Protein AF-A0A3B3T186-F1 (afdb_monomer_lite)

InterPro domains:
  IPR027417 P-loop containing nucleoside triphosphate hydrolase [G3DSA:3.40.50.300] (119-226)
  IPR027417 P-loop containing nucleoside triphosphate hydrolase [SSF52540] (99-206)

Radius of gyration: 19.31 Å; chains: 1; bounding box: 50×47×52 Å

Organism: NCBI:txid1676925

Structure (mmCIF, N/CA/C/O backbone):
data_AF-A0A3B3T186-F1
#
_entry.id   AF-A0A3B3T186-F1
#
loop_
_atom_site.group_PDB
_atom_site.id
_atom_site.type_symbol
_atom_site.label_atom_id
_atom_site.label_alt_id
_atom_site.label_comp_id
_atom_site.label_asym_id
_atom_site.label_entity_id
_atom_site.label_seq_id
_atom_site.pdbx_PDB_ins_code
_atom_site.Cartn_x
_atom_site.Cartn_y
_atom_site.Cartn_z
_atom_site.occupancy
_atom_site.B_iso_or_equiv
_atom_site.auth_seq_id
_atom_site.auth_comp_id
_atom_site.auth_asym_id
_atom_site.auth_atom_id
_atom_site.pdbx_PDB_model_num
ATOM 1 N N . MET A 1 1 ? 8.875 17.096 -7.522 1.00 54.00 1 MET A N 1
ATOM 2 C CA . MET A 1 1 ? 9.228 15.686 -7.819 1.00 54.00 1 MET A CA 1
ATOM 3 C C . MET A 1 1 ? 10.176 15.683 -9.014 1.00 54.00 1 MET A C 1
ATOM 5 O O . MET A 1 1 ? 9.953 16.474 -9.918 1.00 54.00 1 MET A O 1
ATOM 9 N N . ASN A 1 2 ? 11.262 14.904 -8.978 1.00 66.12 2 ASN A N 1
ATOM 10 C CA . ASN A 1 2 ? 12.335 14.926 -9.987 1.00 66.12 2 ASN A CA 1
ATOM 11 C C . ASN A 1 2 ? 11.796 14.577 -11.394 1.00 66.12 2 ASN A C 1
ATOM 13 O O . ASN A 1 2 ? 10.981 13.662 -11.517 1.00 66.12 2 ASN A O 1
ATOM 17 N N . VAL A 1 3 ? 12.266 15.276 -12.436 1.00 70.25 3 VAL A N 1
ATOM 18 C CA . VAL A 1 3 ? 11.917 15.049 -13.858 1.00 70.25 3 VAL A CA 1
ATOM 19 C C . VAL A 1 3 ? 12.043 13.574 -14.240 1.00 70.25 3 VAL A C 1
ATOM 21 O O . VAL A 1 3 ? 11.180 13.031 -14.927 1.00 70.25 3 VAL A O 1
ATOM 24 N N . TYR A 1 4 ? 13.070 12.905 -13.716 1.00 71.75 4 TYR A N 1
ATOM 25 C CA . TYR A 1 4 ? 13.269 11.474 -13.871 1.00 71.75 4 TYR A CA 1
ATOM 26 C C . TYR A 1 4 ? 12.057 10.684 -13.379 1.00 71.75 4 TYR A C 1
ATOM 28 O O . TYR A 1 4 ? 11.464 9.949 -14.151 1.00 71.75 4 TYR A O 1
ATOM 36 N N . VAL A 1 5 ? 11.613 10.883 -12.136 1.00 75.19 5 VAL A N 1
ATOM 37 C CA . VAL A 1 5 ? 10.473 10.143 -11.566 1.00 75.19 5 VAL A CA 1
ATOM 38 C C . VAL A 1 5 ? 9.201 10.350 -12.393 1.00 75.19 5 VAL A C 1
ATOM 40 O O . VAL A 1 5 ? 8.472 9.391 -12.633 1.00 75.19 5 VAL A O 1
ATOM 43 N N . SER A 1 6 ? 8.964 11.568 -12.890 1.00 76.06 6 SER A N 1
ATOM 44 C CA . SER A 1 6 ? 7.813 11.855 -13.757 1.00 76.06 6 SER A CA 1
ATOM 45 C C . SER A 1 6 ? 7.869 11.078 -15.073 1.00 76.06 6 SER A C 1
ATOM 47 O O . SER A 1 6 ? 6.873 10.487 -15.480 1.00 76.06 6 SER A O 1
ATOM 49 N N . LEU A 1 7 ? 9.035 11.028 -15.721 1.00 78.50 7 LEU A N 1
ATOM 50 C CA . LEU A 1 7 ? 9.223 10.269 -16.959 1.00 78.50 7 LEU A CA 1
ATOM 51 C C . LEU A 1 7 ? 8.950 8.776 -16.749 1.00 78.50 7 LEU A C 1
ATOM 53 O O . LEU A 1 7 ? 8.334 8.127 -17.590 1.00 78.50 7 LEU A O 1
ATOM 57 N N . GLN A 1 8 ? 9.380 8.232 -15.613 1.00 77.12 8 GLN A N 1
ATOM 58 C CA . GLN A 1 8 ? 9.207 6.811 -15.315 1.00 77.12 8 GLN A CA 1
ATOM 59 C C . GLN A 1 8 ? 7.761 6.457 -14.995 1.00 77.12 8 GLN A C 1
ATOM 61 O O . GLN A 1 8 ? 7.296 5.388 -15.380 1.00 77.12 8 GLN A O 1
ATOM 66 N N . ILE A 1 9 ? 7.028 7.379 -14.370 1.00 82.25 9 ILE A N 1
ATOM 67 C CA . ILE A 1 9 ? 5.580 7.267 -14.195 1.00 82.25 9 ILE A CA 1
ATOM 68 C C . ILE A 1 9 ? 4.876 7.180 -15.553 1.00 82.25 9 ILE A C 1
ATOM 70 O O . ILE A 1 9 ? 4.072 6.271 -15.753 1.00 82.25 9 ILE A O 1
ATOM 74 N N . HIS A 1 10 ? 5.191 8.083 -16.488 1.00 81.31 10 HIS A N 1
ATOM 75 C CA . HIS A 1 10 ? 4.580 8.081 -17.822 1.00 81.31 10 HIS A CA 1
ATOM 76 C C . HIS A 1 10 ? 4.908 6.815 -18.600 1.00 81.31 10 HIS A C 1
ATOM 78 O O . HIS A 1 10 ? 4.001 6.152 -19.094 1.00 81.31 10 HIS A O 1
ATOM 84 N N . ARG A 1 11 ? 6.182 6.418 -18.611 1.00 75.25 11 ARG A N 1
ATOM 85 C CA . ARG A 1 11 ? 6.597 5.174 -19.258 1.00 75.25 11 ARG A CA 1
ATOM 86 C C . ARG A 1 11 ? 5.855 3.984 -18.690 1.00 75.25 11 ARG A C 1
ATOM 88 O O . ARG A 1 11 ? 5.309 3.215 -19.462 1.00 75.25 11 ARG A O 1
ATOM 95 N N . ALA A 1 12 ? 5.790 3.854 -17.365 1.00 74.06 12 ALA A N 1
ATOM 96 C CA . ALA A 1 12 ? 5.073 2.761 -16.718 1.00 74.06 12 ALA A CA 1
ATOM 97 C C . ALA A 1 12 ? 3.571 2.772 -17.020 1.00 74.06 12 ALA A C 1
ATOM 99 O O . ALA A 1 12 ? 2.982 1.712 -17.212 1.00 74.06 12 ALA A O 1
ATOM 100 N N . SER A 1 13 ? 2.969 3.956 -17.087 1.00 77.12 13 SER A N 1
ATOM 101 C CA . SER A 1 13 ? 1.567 4.149 -17.446 1.00 77.12 13 SER A CA 1
ATOM 102 C C . SER A 1 13 ? 1.267 3.662 -18.865 1.00 77.12 13 SER A C 1
ATOM 104 O O . SER A 1 13 ? 0.383 2.823 -19.031 1.00 77.12 13 SER A O 1
ATOM 106 N N . GLU A 1 14 ? 2.034 4.111 -19.860 1.00 76.38 14 GLU A N 1
ATOM 107 C CA . GLU A 1 14 ? 1.892 3.705 -21.269 1.00 76.38 14 GLU A CA 1
ATOM 108 C C . GLU A 1 14 ? 2.065 2.196 -21.427 1.00 76.38 14 GLU A C 1
ATOM 110 O O . GLU A 1 14 ? 1.245 1.494 -22.011 1.00 76.38 14 GLU A O 1
ATOM 115 N N . CYS A 1 15 ? 3.125 1.697 -20.811 1.00 70.56 15 CYS A N 1
ATOM 116 C CA . CYS A 1 15 ? 3.497 0.303 -20.744 1.00 70.56 15 CYS A CA 1
ATOM 117 C C . CYS A 1 15 ? 2.386 -0.609 -20.192 1.00 70.56 15 CYS A C 1
ATOM 119 O O . CYS A 1 15 ? 2.112 -1.677 -20.742 1.00 70.56 15 CYS A O 1
ATOM 121 N N . LEU A 1 16 ? 1.767 -0.218 -19.078 1.00 71.38 16 LEU A N 1
ATOM 122 C CA . LEU A 1 16 ? 0.724 -1.004 -18.418 1.00 71.38 16 LEU A CA 1
ATOM 123 C C . LEU A 1 16 ? -0.678 -0.722 -18.973 1.00 71.38 16 LEU A C 1
ATOM 125 O O . LEU A 1 16 ? -1.616 -1.421 -18.596 1.00 71.38 16 LEU A O 1
ATOM 129 N N . GLY A 1 17 ? -0.837 0.289 -19.832 1.00 77.44 17 GLY A N 1
ATOM 130 C CA . GLY A 1 17 ? -2.144 0.739 -20.311 1.00 77.44 17 GLY A CA 1
ATOM 131 C C . GLY A 1 17 ? -3.039 1.279 -19.192 1.00 77.44 17 GLY A C 1
ATOM 132 O O . GLY A 1 17 ? -4.258 1.150 -19.262 1.00 77.44 17 GLY A O 1
ATOM 133 N N . ILE A 1 18 ? -2.449 1.847 -18.135 1.00 78.94 18 ILE A N 1
ATOM 134 C CA . ILE A 1 18 ? -3.178 2.422 -16.994 1.00 78.94 18 ILE A CA 1
ATOM 135 C C . ILE A 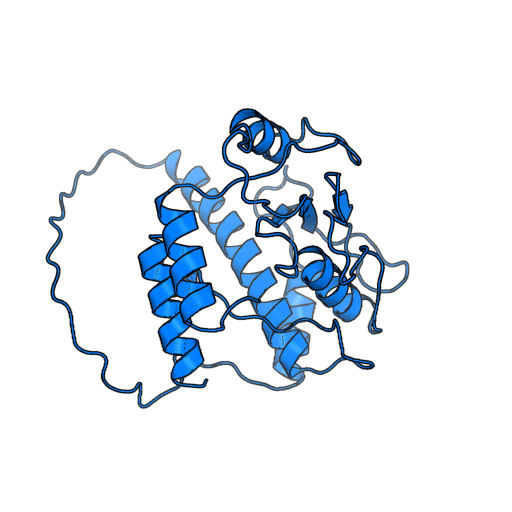1 18 ? -2.915 3.918 -16.908 1.00 78.94 18 ILE A C 1
ATOM 137 O O . ILE A 1 18 ? -1.847 4.380 -17.291 1.00 78.94 18 ILE A O 1
ATOM 141 N N . SER A 1 19 ? -3.856 4.681 -16.354 1.00 83.12 19 SER A N 1
ATOM 142 C CA . SER A 1 19 ? -3.659 6.117 -16.127 1.00 83.12 19 SER A CA 1
ATOM 143 C C . SER A 1 19 ? -2.407 6.388 -15.269 1.00 83.12 19 SER A C 1
ATOM 145 O O . SER A 1 19 ? -2.199 5.680 -14.277 1.00 83.12 19 SER A O 1
ATOM 147 N N . PRO A 1 20 ? -1.621 7.451 -15.542 1.00 81.44 20 PRO A N 1
ATOM 148 C CA . PRO A 1 20 ? -0.518 7.878 -14.674 1.00 81.44 20 PRO A CA 1
ATOM 149 C C . PRO A 1 20 ? -0.950 8.183 -13.228 1.00 81.44 20 PRO A C 1
ATOM 151 O O . PRO A 1 20 ? -0.126 8.181 -12.310 1.00 81.44 20 PRO A O 1
ATOM 154 N N . SER A 1 21 ? -2.243 8.440 -12.989 1.00 80.62 21 SER A N 1
ATOM 155 C CA . SER A 1 21 ? -2.803 8.566 -11.635 1.00 80.62 21 SER A CA 1
ATOM 156 C C . SER A 1 21 ? -2.672 7.271 -10.828 1.00 80.62 21 SER A C 1
ATOM 158 O O . SER A 1 21 ? -2.505 7.326 -9.614 1.00 80.62 21 SER A O 1
ATOM 160 N N . ASN A 1 22 ? -2.662 6.118 -11.497 1.00 83.00 22 ASN A N 1
ATOM 161 C CA . ASN A 1 22 ? -2.600 4.797 -10.871 1.00 83.00 22 ASN A CA 1
ATOM 162 C C . ASN A 1 22 ? -1.158 4.283 -10.727 1.00 83.00 22 ASN A C 1
ATOM 164 O O . ASN A 1 22 ? -0.939 3.192 -10.208 1.00 83.00 22 ASN A O 1
ATOM 168 N N . VAL A 1 23 ? -0.167 5.066 -11.167 1.00 84.75 23 VAL A N 1
ATOM 169 C CA . VAL A 1 23 ? 1.254 4.763 -10.989 1.00 84.75 23 VAL A CA 1
ATOM 170 C C . VAL A 1 23 ? 1.791 5.612 -9.843 1.00 84.75 23 VAL A C 1
ATOM 172 O O . VAL A 1 23 ? 1.878 6.838 -9.941 1.00 84.75 23 VAL A O 1
ATOM 175 N N . ILE A 1 24 ? 2.134 4.959 -8.734 1.00 86.25 24 ILE A N 1
ATOM 176 C CA . ILE A 1 24 ? 2.525 5.627 -7.491 1.00 86.25 24 ILE A CA 1
ATOM 177 C C . ILE A 1 24 ? 3.960 5.225 -7.144 1.00 86.25 24 ILE A C 1
ATOM 179 O O . ILE A 1 24 ? 4.197 4.063 -6.810 1.00 86.25 24 ILE A O 1
ATOM 183 N N . PRO A 1 25 ? 4.931 6.150 -7.205 1.00 84.88 25 PRO A N 1
ATOM 184 C CA . PRO A 1 25 ? 6.273 5.870 -6.719 1.00 84.88 25 PRO A CA 1
ATOM 185 C C . PRO A 1 25 ? 6.259 5.782 -5.189 1.00 84.88 25 PRO A C 1
ATOM 187 O O . PRO A 1 25 ? 5.661 6.623 -4.520 1.00 84.88 25 PRO A O 1
ATOM 190 N N . VAL A 1 26 ? 6.951 4.791 -4.633 1.00 88.00 26 VAL A N 1
ATOM 191 C CA . VAL A 1 26 ? 7.091 4.601 -3.181 1.00 88.00 26 VAL A CA 1
ATOM 192 C C . VAL A 1 26 ? 8.549 4.340 -2.810 1.00 88.00 26 VAL A C 1
ATOM 194 O O . VAL A 1 26 ? 9.319 3.826 -3.622 1.00 88.00 26 VAL A O 1
ATOM 197 N N . LYS A 1 27 ? 8.927 4.678 -1.572 1.00 85.81 27 LYS A N 1
ATOM 198 C CA . LYS A 1 27 ? 10.207 4.305 -0.956 1.00 85.81 27 LYS A CA 1
ATOM 199 C C . LYS A 1 27 ? 9.917 3.446 0.275 1.00 85.81 27 LYS A C 1
ATOM 201 O O . LYS A 1 27 ? 9.059 3.794 1.076 1.00 85.81 27 LYS A O 1
ATOM 206 N N . ASN A 1 28 ? 10.630 2.330 0.407 1.00 85.75 28 ASN A N 1
ATOM 207 C CA . ASN A 1 28 ? 10.477 1.380 1.511 1.00 85.75 28 ASN A CA 1
ATOM 208 C C . ASN A 1 28 ? 11.561 1.593 2.584 1.00 85.75 28 ASN A C 1
ATOM 210 O O . ASN A 1 28 ? 12.668 2.022 2.262 1.00 85.75 28 ASN A O 1
ATOM 214 N N . TYR A 1 29 ? 11.292 1.171 3.822 1.00 85.56 29 TYR A N 1
ATOM 215 C CA . TYR A 1 29 ? 12.209 1.247 4.973 1.00 85.56 29 TYR A CA 1
ATOM 216 C C . TYR A 1 29 ? 13.261 0.120 5.033 1.00 85.56 29 TYR A C 1
ATOM 218 O O . TYR A 1 29 ? 13.748 -0.226 6.100 1.00 85.56 29 TYR A O 1
ATOM 226 N N . TYR A 1 30 ? 13.619 -0.505 3.906 1.00 76.81 30 TYR A N 1
ATOM 227 C CA . TYR A 1 30 ? 14.492 -1.693 3.921 1.00 76.81 30 TYR A CA 1
ATOM 228 C C . TYR A 1 30 ? 15.904 -1.429 4.484 1.00 76.81 30 TYR A C 1
ATOM 230 O O . TYR A 1 30 ? 16.455 -2.300 5.149 1.00 76.81 30 TYR A O 1
ATOM 238 N N . ASN A 1 31 ? 16.459 -0.239 4.236 1.00 78.06 31 ASN A N 1
ATOM 239 C CA . ASN A 1 31 ? 17.797 0.167 4.689 1.00 78.06 31 ASN A CA 1
ATOM 240 C C . ASN A 1 31 ? 17.754 1.245 5.787 1.00 78.06 31 ASN A C 1
ATOM 242 O O . ASN A 1 31 ? 18.776 1.857 6.081 1.00 78.06 31 ASN A O 1
ATOM 246 N N . GLU A 1 32 ? 16.577 1.530 6.338 1.00 82.00 32 GLU A N 1
ATOM 247 C CA . GLU A 1 32 ? 16.377 2.618 7.294 1.00 82.00 32 GLU A CA 1
ATOM 248 C C . GLU A 1 32 ? 16.309 2.051 8.716 1.00 82.00 32 GLU A C 1
ATOM 250 O O . GLU A 1 32 ? 15.744 0.978 8.943 1.00 82.00 32 GLU A O 1
ATOM 255 N N . ILE A 1 33 ? 16.876 2.780 9.675 1.00 85.62 33 ILE A N 1
ATOM 256 C CA . ILE A 1 33 ? 16.855 2.410 11.100 1.00 85.62 33 ILE A CA 1
ATOM 257 C C . ILE A 1 33 ? 15.690 3.053 11.857 1.00 85.62 33 ILE A C 1
ATOM 259 O O . ILE A 1 33 ? 15.221 2.487 12.842 1.00 85.62 33 ILE A O 1
ATOM 263 N N . ASP A 1 34 ? 15.180 4.171 11.339 1.00 88.44 34 ASP A N 1
ATOM 264 C CA . ASP A 1 34 ? 14.109 4.965 11.928 1.00 88.44 34 ASP A CA 1
ATOM 265 C C . ASP A 1 34 ? 13.043 5.315 10.883 1.00 88.44 34 ASP A C 1
ATOM 267 O O . ASP A 1 34 ? 13.282 5.321 9.669 1.00 88.44 34 ASP A O 1
ATOM 271 N N . LEU A 1 35 ? 11.838 5.608 11.371 1.00 91.19 35 LEU A N 1
ATOM 272 C CA . LEU A 1 35 ? 10.750 6.111 10.538 1.00 91.19 35 LEU A CA 1
ATOM 273 C C . LEU A 1 35 ? 10.979 7.582 10.178 1.00 91.19 35 LEU A C 1
ATOM 275 O O . LEU A 1 35 ? 11.665 8.318 10.883 1.00 91.19 35 LEU A O 1
ATOM 279 N N . ASN A 1 36 ? 10.384 8.011 9.068 1.00 92.12 36 ASN A N 1
ATOM 280 C CA . ASN A 1 36 ? 10.396 9.414 8.654 1.00 92.12 36 ASN A CA 1
ATOM 281 C C . ASN A 1 36 ? 9.133 9.766 7.870 1.00 92.12 36 ASN A C 1
ATOM 283 O O . ASN A 1 36 ? 8.686 8.978 7.034 1.00 92.12 36 ASN A O 1
ATOM 287 N N . ASP A 1 37 ? 8.635 10.980 8.074 1.00 90.25 37 ASP A N 1
ATOM 288 C CA . ASP A 1 37 ? 7.347 11.420 7.536 1.00 90.25 37 ASP A CA 1
ATOM 289 C C . ASP A 1 37 ? 7.278 11.350 6.009 1.00 90.25 37 ASP A C 1
ATOM 291 O O . ASP A 1 37 ? 6.254 10.978 5.449 1.00 90.25 37 ASP A O 1
ATOM 295 N N . THR A 1 38 ? 8.371 11.634 5.300 1.00 89.69 38 THR A N 1
ATOM 296 C CA . THR A 1 38 ? 8.382 11.607 3.830 1.00 89.69 38 THR A CA 1
ATOM 297 C C . THR A 1 38 ? 8.090 10.211 3.279 1.00 89.69 38 THR A C 1
ATOM 299 O O . THR A 1 38 ? 7.283 10.053 2.359 1.00 89.69 38 THR A O 1
ATOM 302 N N . CYS A 1 39 ? 8.746 9.184 3.826 1.00 90.62 39 CYS A N 1
ATOM 303 C CA . CYS A 1 39 ? 8.509 7.801 3.414 1.00 90.62 39 CYS A CA 1
ATOM 304 C C . CYS A 1 39 ? 7.117 7.335 3.858 1.00 90.62 39 CYS A C 1
ATOM 306 O O . CYS A 1 39 ? 6.418 6.706 3.061 1.00 90.62 39 CYS A O 1
ATOM 308 N N . ASP A 1 40 ? 6.681 7.718 5.061 1.00 93.56 40 ASP A N 1
ATOM 309 C CA . ASP A 1 40 ? 5.333 7.431 5.548 1.00 93.56 40 ASP A CA 1
ATOM 310 C C . ASP A 1 40 ? 4.270 7.999 4.606 1.00 93.56 40 ASP A C 1
ATOM 312 O O . ASP A 1 40 ? 3.407 7.265 4.133 1.00 93.56 40 ASP A O 1
ATOM 316 N N . ILE A 1 41 ? 4.360 9.283 4.257 1.00 93.62 41 ILE A N 1
ATOM 317 C CA . ILE A 1 41 ? 3.409 9.964 3.371 1.00 93.62 41 ILE A CA 1
ATOM 318 C C . ILE A 1 41 ? 3.328 9.260 2.014 1.00 93.62 41 ILE A C 1
ATOM 320 O O . ILE A 1 41 ? 2.227 9.087 1.489 1.00 93.62 41 ILE A O 1
ATOM 324 N N . LEU A 1 42 ? 4.453 8.819 1.439 1.00 92.19 42 LEU A N 1
ATOM 325 C CA . LEU A 1 42 ? 4.458 8.064 0.177 1.00 92.19 42 LEU A CA 1
ATOM 326 C C . LEU A 1 42 ? 3.709 6.732 0.302 1.00 92.19 42 LEU A C 1
ATOM 328 O O . LEU A 1 42 ? 2.862 6.403 -0.531 1.00 92.19 42 LEU A O 1
ATOM 332 N N . LEU A 1 43 ? 4.019 5.970 1.347 1.00 94.81 43 LEU A N 1
ATOM 333 C CA . LEU A 1 43 ? 3.469 4.639 1.585 1.00 94.81 43 LEU A CA 1
ATOM 334 C C . LEU A 1 43 ? 1.977 4.689 1.948 1.00 94.81 43 LEU A C 1
ATOM 336 O O . LEU A 1 43 ? 1.174 3.935 1.395 1.00 94.81 43 LEU A O 1
ATOM 340 N N . LEU A 1 44 ? 1.587 5.612 2.828 1.00 96.06 44 LEU A N 1
ATOM 341 C CA . LEU A 1 44 ? 0.201 5.815 3.249 1.00 96.06 44 LEU A CA 1
ATOM 342 C C . LEU A 1 44 ? -0.660 6.336 2.089 1.00 96.06 44 LEU A C 1
ATOM 344 O O . LEU A 1 44 ? -1.779 5.861 1.901 1.00 96.06 44 LEU A O 1
ATOM 348 N N . ASN A 1 45 ? -0.134 7.238 1.250 1.00 93.00 45 ASN A N 1
ATOM 349 C CA . ASN A 1 45 ? -0.832 7.668 0.034 1.00 93.00 45 ASN A CA 1
ATOM 350 C C . ASN A 1 45 ? -1.046 6.522 -0.956 1.00 93.00 45 ASN A C 1
ATOM 352 O O . ASN A 1 45 ? -2.106 6.455 -1.580 1.00 93.00 45 ASN A O 1
ATOM 356 N N . ALA A 1 46 ? -0.066 5.627 -1.113 1.00 93.75 46 ALA A N 1
ATOM 357 C CA . ALA A 1 46 ? -0.221 4.456 -1.969 1.00 93.75 46 ALA A CA 1
ATOM 358 C C . ALA A 1 46 ? -1.350 3.548 -1.463 1.00 93.75 46 ALA A C 1
ATOM 360 O O . ALA A 1 46 ? -2.221 3.162 -2.241 1.00 93.75 46 ALA A O 1
ATOM 361 N N . MET A 1 47 ? -1.390 3.275 -0.155 1.00 96.00 47 MET A N 1
ATOM 362 C CA . MET A 1 47 ? -2.473 2.507 0.471 1.00 96.00 47 MET A CA 1
ATOM 363 C C . MET A 1 47 ? -3.836 3.169 0.280 1.00 96.00 47 MET A C 1
ATOM 365 O O . MET A 1 47 ? -4.772 2.513 -0.170 1.00 96.00 47 MET A O 1
ATOM 369 N N . LYS A 1 48 ? -3.936 4.476 0.548 1.00 94.69 48 LYS A N 1
ATOM 370 C CA . LYS A 1 48 ? -5.168 5.246 0.347 1.00 94.69 48 LYS A CA 1
ATOM 371 C C . LYS A 1 48 ? -5.661 5.158 -1.096 1.00 94.69 48 LYS A C 1
ATOM 373 O O . LYS A 1 48 ? -6.839 4.915 -1.320 1.00 94.69 48 LYS A O 1
ATOM 378 N N . GLN A 1 49 ? -4.775 5.311 -2.079 1.00 91.94 49 GLN A N 1
ATOM 379 C CA . GLN A 1 49 ? -5.158 5.215 -3.491 1.00 91.94 49 GLN A CA 1
ATOM 380 C C . GLN A 1 49 ? -5.604 3.804 -3.889 1.00 91.94 49 GLN A C 1
ATOM 382 O O . GLN A 1 49 ? -6.580 3.681 -4.623 1.00 91.94 49 GLN A O 1
ATOM 387 N N . MET A 1 50 ? -4.942 2.752 -3.394 1.00 92.88 50 MET A N 1
ATOM 388 C CA . MET A 1 50 ? -5.360 1.367 -3.651 1.00 92.88 50 MET A CA 1
ATOM 389 C C . MET A 1 50 ? -6.758 1.078 -3.090 1.00 92.88 50 MET A C 1
ATOM 391 O O . MET A 1 50 ? -7.577 0.483 -3.786 1.00 92.88 50 MET A O 1
ATOM 395 N N . LEU A 1 51 ? -7.041 1.527 -1.864 1.00 93.25 51 LEU A N 1
ATOM 396 C CA . LEU A 1 51 ? -8.352 1.352 -1.232 1.00 93.25 51 LEU A CA 1
ATOM 397 C C . LEU A 1 51 ? -9.434 2.159 -1.955 1.00 93.25 51 LEU A C 1
ATOM 399 O O . LEU A 1 51 ? -10.430 1.585 -2.377 1.00 93.25 51 LEU A O 1
ATOM 403 N N . ASN A 1 52 ? -9.179 3.440 -2.235 1.00 91.44 52 ASN A N 1
ATOM 404 C CA . ASN A 1 52 ? -10.117 4.281 -2.983 1.00 91.44 52 ASN A CA 1
ATOM 405 C C . ASN A 1 52 ? -10.428 3.709 -4.369 1.00 91.44 52 ASN A C 1
ATOM 407 O O . ASN A 1 52 ? -11.552 3.812 -4.846 1.00 91.44 52 ASN A O 1
ATOM 411 N N . PHE A 1 53 ? -9.435 3.123 -5.043 1.00 86.81 53 PHE A N 1
ATOM 412 C CA . PHE A 1 53 ? -9.658 2.472 -6.330 1.00 86.81 53 PHE A CA 1
ATOM 413 C C . PHE A 1 53 ? -10.596 1.265 -6.199 1.00 86.81 53 PHE A C 1
ATOM 415 O O . PHE A 1 53 ? -11.492 1.103 -7.027 1.00 86.81 53 PHE A O 1
ATOM 422 N N . ALA A 1 54 ? -10.414 0.446 -5.159 1.00 85.75 54 ALA A N 1
ATOM 423 C CA . ALA A 1 54 ? -11.289 -0.687 -4.882 1.00 85.75 54 ALA A CA 1
ATOM 424 C C . ALA A 1 54 ? -12.721 -0.228 -4.569 1.00 85.75 54 ALA A C 1
ATOM 426 O O . ALA A 1 54 ? -13.666 -0.733 -5.172 1.00 85.75 54 ALA A O 1
ATOM 427 N N . ASP A 1 55 ? -12.885 0.770 -3.704 1.00 87.75 55 ASP A N 1
ATOM 428 C CA . ASP A 1 55 ? -14.202 1.293 -3.332 1.00 87.75 55 ASP A CA 1
ATOM 429 C C . ASP A 1 55 ? -14.922 1.920 -4.536 1.00 87.75 55 ASP A C 1
ATOM 431 O O . ASP A 1 55 ? -16.072 1.585 -4.811 1.00 87.75 55 ASP A O 1
ATOM 435 N N . ASN A 1 56 ? -14.222 2.728 -5.342 1.00 85.88 56 ASN A N 1
ATOM 436 C CA . ASN A 1 56 ? -14.777 3.323 -6.564 1.00 85.88 56 ASN A CA 1
ATOM 437 C C . ASN A 1 56 ? -15.258 2.265 -7.570 1.00 85.88 56 ASN A C 1
ATOM 439 O O . ASN A 1 56 ? -16.237 2.480 -8.291 1.00 85.88 56 ASN A O 1
ATOM 443 N N . TYR A 1 57 ? -14.566 1.125 -7.660 1.00 80.69 57 TYR A N 1
ATOM 444 C CA . TYR A 1 57 ? -15.014 0.014 -8.498 1.00 80.69 57 TYR A CA 1
ATOM 445 C C . TYR A 1 57 ? -16.369 -0.522 -8.017 1.00 80.69 57 TYR A C 1
ATOM 447 O O . TYR A 1 57 ? -17.270 -0.744 -8.831 1.00 80.69 57 TYR A O 1
ATOM 455 N N . PHE A 1 58 ? -16.548 -0.672 -6.704 1.00 77.19 58 PHE A N 1
ATOM 456 C CA . PHE A 1 58 ? -17.800 -1.146 -6.119 1.00 77.19 58 PHE A CA 1
ATOM 457 C C . PHE A 1 58 ? -18.933 -0.121 -6.195 1.00 77.19 58 PHE A C 1
ATOM 459 O O . PHE A 1 58 ? -20.058 -0.513 -6.504 1.00 77.19 58 PHE A O 1
ATOM 466 N N . ASP A 1 59 ? -18.648 1.170 -6.031 1.00 76.69 59 ASP A N 1
ATOM 467 C CA . ASP A 1 59 ? -19.634 2.243 -6.218 1.00 76.69 59 ASP A CA 1
ATOM 468 C C . ASP A 1 59 ? -20.209 2.232 -7.638 1.00 76.69 59 ASP A C 1
ATOM 470 O O . ASP A 1 59 ? -21.413 2.404 -7.851 1.00 76.69 59 ASP A O 1
ATOM 474 N N . ASN A 1 60 ? -19.353 1.983 -8.632 1.00 65.19 60 ASN A N 1
ATOM 475 C CA . ASN A 1 60 ? -19.787 1.829 -10.014 1.00 65.19 60 ASN A CA 1
ATOM 476 C C . ASN A 1 60 ? -20.595 0.541 -10.210 1.00 65.19 60 ASN A C 1
ATOM 478 O O . ASN A 1 60 ? -21.621 0.581 -10.882 1.00 65.19 60 ASN A O 1
ATOM 482 N N . CYS A 1 61 ? -20.201 -0.576 -9.589 1.00 58.00 61 CYS A N 1
ATOM 483 C CA . CYS A 1 61 ? -20.949 -1.838 -9.656 1.00 58.00 61 CYS A CA 1
ATOM 484 C C . CYS A 1 61 ? -22.343 -1.744 -9.014 1.00 58.00 61 CYS A C 1
ATOM 486 O O . CYS A 1 61 ? -23.300 -2.283 -9.567 1.00 58.00 61 CYS A O 1
ATOM 488 N N . GLN A 1 62 ? -22.494 -1.018 -7.902 1.00 54.53 62 GLN A N 1
ATOM 489 C CA . GLN A 1 62 ? -23.804 -0.739 -7.302 1.00 54.53 62 GLN A CA 1
ATOM 490 C C . GLN A 1 62 ? -24.667 0.142 -8.216 1.00 54.53 62 GLN A C 1
ATOM 492 O O . GLN A 1 62 ? -25.867 -0.096 -8.358 1.00 54.53 62 GLN A O 1
ATOM 497 N N . LYS A 1 63 ? -24.057 1.113 -8.909 1.00 50.88 63 LYS A N 1
ATOM 498 C CA . LYS A 1 63 ? -24.743 1.945 -9.911 1.00 50.88 63 LYS A CA 1
ATOM 499 C C . LYS A 1 63 ? -25.120 1.177 -11.182 1.00 50.88 63 LYS A C 1
ATOM 501 O O . LYS A 1 63 ? -26.083 1.567 -11.833 1.00 50.88 63 LYS A O 1
ATOM 506 N N . VAL A 1 64 ? -24.436 0.083 -11.535 1.00 48.78 64 VAL A N 1
ATOM 507 C CA . VAL A 1 64 ? -24.767 -0.740 -12.722 1.00 48.78 64 VAL A CA 1
ATOM 508 C C . VAL A 1 64 ? -26.111 -1.478 -12.569 1.00 48.78 64 VAL A C 1
ATOM 510 O O . VAL A 1 64 ? -26.725 -1.833 -13.571 1.00 48.78 64 VAL A O 1
ATOM 513 N N . GLY A 1 65 ? -26.661 -1.592 -11.353 1.00 42.34 65 GLY A N 1
ATOM 514 C CA . GLY A 1 65 ? -28.066 -1.979 -11.150 1.00 42.34 65 GLY A CA 1
ATOM 515 C C . GLY A 1 65 ? -29.091 -0.949 -11.659 1.00 42.34 65 GLY A C 1
ATOM 516 O O . GLY A 1 65 ? -30.282 -1.247 -11.708 1.00 42.34 65 GLY A O 1
ATOM 517 N N . ILE A 1 66 ? -28.652 0.260 -12.037 1.00 45.91 66 ILE A N 1
ATOM 518 C CA . ILE A 1 66 ? -29.499 1.380 -12.462 1.00 45.91 66 ILE A CA 1
ATOM 519 C C . ILE A 1 66 ? -28.810 2.181 -13.584 1.00 45.91 66 ILE A C 1
ATOM 521 O O . ILE A 1 66 ? -28.577 3.368 -13.421 1.00 45.91 66 ILE A O 1
ATOM 525 N N . TRP A 1 67 ? -28.509 1.594 -14.751 1.00 38.91 67 TRP A N 1
ATOM 526 C CA . TRP A 1 67 ? -28.344 2.401 -15.977 1.00 38.91 67 TRP A CA 1
ATOM 527 C C . TRP A 1 67 ? -28.927 1.708 -17.210 1.00 38.91 67 TRP A C 1
ATOM 529 O O . TRP A 1 67 ? -28.451 0.672 -17.669 1.00 38.91 67 TRP A O 1
ATOM 539 N N . LYS A 1 68 ? -29.975 2.339 -17.762 1.00 39.31 68 LYS A N 1
ATOM 540 C CA . LYS A 1 68 ? -30.444 2.136 -19.135 1.00 39.31 68 LYS A CA 1
ATOM 541 C C . LYS A 1 68 ? -29.307 2.453 -20.108 1.00 39.31 68 LYS A C 1
ATOM 543 O O . LYS A 1 68 ? -28.622 3.461 -19.961 1.00 39.31 68 LYS A O 1
ATOM 548 N N . MET A 1 69 ? -29.178 1.602 -21.122 1.00 33.69 69 MET A N 1
ATOM 549 C CA . MET A 1 69 ? -28.264 1.733 -22.255 1.00 33.69 69 MET A CA 1
ATOM 550 C C . MET A 1 69 ? -28.384 3.116 -22.915 1.00 33.69 69 MET A C 1
ATOM 552 O O . MET A 1 69 ? -29.428 3.452 -23.470 1.00 33.69 69 MET A O 1
ATOM 556 N N . GLY A 1 70 ? -27.301 3.890 -22.885 1.00 33.28 70 GLY A N 1
ATOM 557 C CA . GLY A 1 70 ? -27.107 5.093 -23.691 1.00 33.28 70 GLY A CA 1
ATOM 558 C C . GLY A 1 70 ? -25.744 5.005 -24.365 1.00 33.28 70 GLY A C 1
ATOM 559 O O . GLY A 1 70 ? -24.719 5.149 -23.705 1.00 33.28 70 GLY A O 1
ATOM 560 N N . GLY A 1 71 ? -25.738 4.685 -25.659 1.00 32.94 71 GLY A N 1
ATOM 561 C CA . GLY A 1 71 ? -24.526 4.546 -26.461 1.00 32.94 71 GLY A CA 1
ATOM 562 C C . GLY A 1 71 ? -23.909 5.899 -26.809 1.00 32.94 71 GLY A C 1
ATOM 563 O O . GLY A 1 71 ? -24.605 6.819 -27.229 1.00 32.94 71 GLY A O 1
ATOM 564 N N . GLY A 1 72 ? -22.588 5.988 -26.677 1.00 29.67 72 GLY A N 1
ATOM 565 C CA . GLY A 1 72 ? -21.776 7.092 -27.174 1.00 29.67 72 GLY A CA 1
ATOM 566 C C . GLY A 1 72 ? -20.438 6.548 -27.657 1.00 29.67 72 GLY A C 1
ATOM 567 O O . GLY A 1 72 ? -19.643 6.057 -26.863 1.00 29.67 72 GLY A O 1
ATOM 568 N N . SER A 1 73 ? -20.230 6.590 -28.972 1.00 35.00 73 SER A N 1
ATOM 569 C CA . SER A 1 73 ? -18.983 6.229 -29.649 1.00 35.00 73 SER A CA 1
ATOM 570 C C . SER A 1 73 ? -17.976 7.370 -29.516 1.00 35.00 73 SER A C 1
ATOM 572 O O . SER A 1 73 ? -18.300 8.502 -29.870 1.00 35.00 73 SER A O 1
ATOM 574 N N . SER A 1 74 ? -16.745 7.078 -29.096 1.00 33.75 74 SER A N 1
ATOM 575 C CA . SER A 1 74 ? -15.613 7.995 -29.241 1.00 33.75 74 SER A CA 1
ATOM 576 C C . SER A 1 74 ? -14.424 7.287 -29.895 1.00 33.75 74 SER A C 1
ATOM 578 O O . SER A 1 74 ? -13.952 6.241 -29.456 1.00 33.75 74 SER A O 1
ATOM 580 N N . THR A 1 75 ? -13.975 7.866 -31.004 1.00 31.56 75 THR A N 1
ATOM 581 C CA . THR A 1 75 ? -12.769 7.511 -31.763 1.00 31.56 75 THR A CA 1
ATOM 582 C C . THR A 1 75 ? -11.508 8.022 -31.058 1.00 31.56 75 THR A C 1
ATOM 584 O O . THR A 1 75 ? -11.554 9.121 -30.500 1.00 31.56 75 THR A O 1
ATOM 587 N N . PRO A 1 76 ? -10.363 7.316 -31.120 1.00 35.91 76 PRO A N 1
ATOM 588 C CA . PRO A 1 76 ? -9.112 7.825 -30.577 1.00 35.91 76 PRO A CA 1
ATOM 589 C C . PRO A 1 76 ? -8.398 8.702 -31.615 1.00 35.91 76 PRO A C 1
ATOM 591 O O . PRO A 1 76 ? -8.276 8.326 -32.779 1.00 35.91 76 PRO A O 1
ATOM 594 N N . VAL A 1 77 ? -7.898 9.860 -31.186 1.00 30.44 77 VAL A N 1
ATOM 595 C CA . VAL A 1 77 ? -6.894 10.635 -31.926 1.00 30.44 77 VAL A CA 1
ATOM 596 C C . VAL A 1 77 ? -5.645 10.678 -31.057 1.00 30.44 77 VAL A C 1
ATOM 598 O O . VAL A 1 77 ? -5.686 11.161 -29.927 1.00 30.44 77 VAL A O 1
ATOM 601 N N . THR A 1 78 ? -4.555 10.128 -31.583 1.00 39.84 78 THR A N 1
ATOM 602 C CA . THR A 1 78 ? -3.236 10.109 -30.951 1.00 39.84 78 THR A CA 1
ATOM 603 C C . THR A 1 78 ? -2.402 11.233 -31.555 1.00 39.84 78 THR A C 1
ATOM 605 O O . THR A 1 78 ? -2.055 11.170 -32.731 1.00 39.84 78 THR A O 1
ATOM 608 N N . GLU A 1 79 ? -2.057 12.244 -30.760 1.00 33.59 79 GLU A N 1
ATOM 609 C CA . GLU A 1 79 ? -0.962 13.171 -31.064 1.00 33.59 79 GLU A CA 1
ATOM 610 C C . GLU A 1 79 ? 0.098 13.049 -29.964 1.00 33.59 79 GLU A C 1
ATOM 612 O O . GLU A 1 79 ? -0.145 13.367 -28.798 1.00 33.59 79 GLU A O 1
ATOM 617 N N . GLU A 1 80 ? 1.285 12.566 -30.335 1.00 43.72 80 GLU A N 1
ATOM 618 C CA . GLU A 1 80 ? 2.464 12.544 -29.470 1.00 43.72 80 GLU A CA 1
ATOM 619 C C . GLU A 1 80 ? 2.984 13.976 -29.269 1.00 43.72 80 GLU A C 1
ATOM 621 O O . GLU A 1 80 ? 3.617 14.566 -30.147 1.00 43.72 80 GLU A O 1
ATOM 626 N N . LYS A 1 81 ? 2.738 14.548 -28.084 1.00 37.62 81 LYS A N 1
ATOM 627 C CA . LYS A 1 81 ? 3.367 15.804 -27.655 1.00 37.62 81 LYS A CA 1
ATOM 628 C C . LYS A 1 81 ? 4.693 15.533 -26.947 1.00 37.62 81 LYS A C 1
ATOM 630 O O . LYS A 1 81 ? 4.744 14.899 -25.895 1.00 37.62 81 LYS A O 1
ATOM 635 N N . LYS A 1 82 ? 5.763 16.096 -27.513 1.00 36.62 82 LYS A N 1
ATOM 636 C CA . LYS A 1 82 ? 7.103 16.193 -26.921 1.00 36.62 82 LYS A CA 1
ATOM 637 C C . LYS A 1 82 ? 7.005 16.852 -25.540 1.00 36.62 82 LYS A C 1
ATOM 639 O O . LYS A 1 82 ? 6.496 17.962 -25.418 1.00 36.62 82 LYS A O 1
ATOM 644 N N . THR A 1 83 ? 7.452 16.143 -24.508 1.00 43.41 83 THR A N 1
ATOM 645 C CA . THR A 1 83 ? 7.236 16.503 -23.102 1.00 43.41 83 THR A CA 1
ATOM 646 C C . THR A 1 83 ? 8.053 17.743 -22.730 1.00 43.41 83 THR A C 1
ATOM 648 O O . THR A 1 83 ? 9.261 17.662 -22.507 1.00 43.41 83 THR A O 1
ATOM 651 N N . GLU A 1 84 ? 7.402 18.905 -22.680 1.00 50.72 84 GLU A N 1
ATOM 652 C CA . GLU A 1 84 ? 7.939 20.084 -22.002 1.00 50.72 84 GLU A CA 1
ATOM 653 C C . GLU A 1 84 ? 8.075 19.784 -20.504 1.00 50.72 84 GLU A C 1
ATOM 655 O O . GLU A 1 84 ? 7.239 19.103 -19.903 1.00 50.72 84 GLU A O 1
ATOM 660 N N . LEU A 1 85 ? 9.171 20.254 -19.906 1.00 50.53 85 LEU A N 1
ATOM 661 C CA . LEU A 1 85 ? 9.430 20.115 -18.477 1.00 50.53 85 LEU A CA 1
ATOM 662 C C . LEU A 1 85 ? 8.243 20.690 -17.696 1.00 50.53 85 LEU A C 1
ATOM 664 O O . LEU A 1 85 ? 7.884 21.853 -17.872 1.00 50.53 85 LEU A O 1
ATOM 668 N N . LEU A 1 86 ? 7.641 19.882 -16.821 1.00 53.03 86 LEU A N 1
ATOM 669 C CA . LEU A 1 86 ? 6.568 20.345 -15.950 1.00 53.03 86 LEU A CA 1
ATOM 670 C C . LEU A 1 86 ? 7.105 21.475 -15.059 1.00 53.03 86 LEU A C 1
ATOM 672 O O . LEU A 1 86 ? 7.929 21.233 -14.177 1.00 53.03 86 LEU A O 1
ATOM 676 N N . GLY A 1 87 ? 6.627 22.704 -15.272 1.00 52.19 87 GLY A N 1
ATOM 677 C CA . GLY A 1 87 ? 6.983 23.864 -14.444 1.00 52.19 87 GLY A CA 1
ATOM 678 C C . GLY A 1 87 ? 6.540 23.735 -12.980 1.00 52.19 87 GLY A C 1
ATOM 679 O O . GLY A 1 87 ? 7.037 24.457 -12.124 1.00 52.19 87 GLY A O 1
ATOM 680 N N . ASN A 1 88 ? 5.649 22.782 -12.685 1.00 55.12 88 ASN A N 1
ATOM 681 C CA . ASN A 1 88 ? 5.144 22.464 -11.352 1.00 55.12 88 ASN A CA 1
ATOM 682 C C . ASN A 1 88 ? 5.244 20.952 -11.069 1.00 55.12 88 ASN A C 1
ATOM 684 O O . ASN A 1 88 ? 5.227 20.148 -12.002 1.00 55.12 88 ASN A O 1
ATOM 688 N N . PRO A 1 89 ? 5.307 20.518 -9.795 1.00 57.78 89 PRO A N 1
ATOM 689 C CA . PRO A 1 89 ? 5.270 19.099 -9.451 1.00 57.78 89 PRO A CA 1
ATOM 690 C C . PRO A 1 89 ? 4.006 18.407 -9.985 1.00 57.78 89 PRO A C 1
ATOM 692 O O . PRO A 1 89 ? 2.898 18.879 -9.757 1.00 57.78 89 PRO A O 1
ATOM 695 N N . TRP A 1 90 ? 4.174 17.239 -10.614 1.00 55.09 90 TRP A N 1
ATOM 696 C CA . TRP A 1 90 ? 3.084 16.409 -11.161 1.00 55.09 90 TRP A CA 1
ATOM 697 C C . TRP A 1 90 ? 1.986 16.041 -10.141 1.00 55.09 90 TRP A C 1
ATOM 699 O O . TRP A 1 90 ? 0.837 15.816 -10.507 1.00 55.09 90 TRP A O 1
ATOM 709 N N . ARG A 1 91 ? 2.327 15.986 -8.847 1.00 66.62 91 ARG A N 1
ATOM 710 C CA . ARG A 1 91 ? 1.380 15.880 -7.729 1.00 66.62 91 ARG A CA 1
ATOM 711 C C . ARG A 1 91 ? 1.786 16.883 -6.658 1.00 66.62 91 ARG A C 1
ATOM 713 O O . ARG A 1 91 ? 2.956 16.910 -6.267 1.00 66.62 91 ARG A O 1
ATOM 720 N N . ASN A 1 92 ? 0.828 17.676 -6.188 1.00 71.44 92 ASN A N 1
ATOM 721 C CA . ASN A 1 92 ? 1.037 18.564 -5.054 1.00 71.44 92 ASN A CA 1
ATOM 722 C C . ASN A 1 92 ? 0.801 17.772 -3.764 1.00 71.44 92 ASN A C 1
ATOM 724 O O . ASN A 1 92 ? -0.340 17.491 -3.404 1.00 71.44 92 ASN A O 1
ATOM 728 N N . VAL A 1 93 ? 1.888 17.343 -3.130 1.00 77.44 93 VAL A N 1
ATOM 729 C CA . VAL A 1 93 ? 1.860 16.611 -1.862 1.00 77.44 93 VAL A CA 1
ATOM 730 C C . VAL A 1 93 ? 2.508 17.504 -0.820 1.00 77.44 93 VAL A C 1
ATOM 732 O O . VAL A 1 93 ? 3.644 17.940 -1.012 1.00 77.44 93 VAL A O 1
ATOM 735 N N . ALA A 1 94 ? 1.780 17.779 0.257 1.00 86.38 94 ALA A N 1
ATOM 736 C CA . ALA A 1 94 ? 2.337 18.414 1.438 1.00 86.38 94 ALA A CA 1
ATOM 737 C C . ALA A 1 94 ? 3.182 17.381 2.202 1.00 86.38 94 ALA A C 1
ATOM 739 O O . ALA A 1 94 ? 2.737 16.262 2.455 1.00 86.38 94 ALA A O 1
ATOM 740 N N . TRP A 1 95 ? 4.433 17.733 2.493 1.00 87.81 95 TRP A N 1
ATOM 741 C CA . TRP A 1 95 ? 5.415 16.849 3.130 1.00 87.81 95 TRP A CA 1
ATOM 742 C C . TRP A 1 95 ? 5.598 17.235 4.597 1.00 87.81 95 TRP A C 1
ATOM 744 O O . TRP A 1 95 ? 6.694 17.598 5.015 1.00 87.81 95 TRP A O 1
ATOM 754 N N . ASP A 1 96 ? 4.506 17.221 5.354 1.00 89.62 96 ASP A N 1
ATOM 755 C CA . ASP A 1 96 ? 4.489 17.602 6.764 1.00 89.62 96 ASP A CA 1
ATOM 756 C C . ASP A 1 96 ? 3.849 16.526 7.650 1.00 89.62 96 ASP A C 1
ATOM 758 O O . ASP A 1 96 ? 3.108 15.648 7.196 1.00 89.62 96 ASP A O 1
ATOM 762 N N . HIS A 1 97 ? 4.144 16.612 8.947 1.00 91.38 97 HIS A N 1
ATOM 763 C CA . HIS A 1 97 ? 3.648 15.673 9.948 1.00 91.38 97 HIS A CA 1
ATOM 764 C C . HIS A 1 97 ? 2.110 15.656 10.031 1.00 91.38 97 HIS A C 1
ATOM 766 O O . HIS A 1 97 ? 1.518 14.619 10.334 1.00 91.38 97 HIS A O 1
ATOM 772 N N . SER A 1 98 ? 1.437 16.779 9.746 1.00 94.50 98 SER A N 1
ATOM 773 C CA . SER A 1 98 ? -0.032 16.835 9.728 1.00 94.50 98 SER A CA 1
ATOM 774 C C . SER A 1 98 ? -0.583 15.927 8.636 1.00 94.50 98 SER A C 1
ATOM 776 O O . SER A 1 98 ? -1.410 15.064 8.905 1.00 94.50 98 SER A O 1
ATOM 778 N N . THR A 1 99 ? -0.040 16.037 7.425 1.00 93.69 99 THR A N 1
ATOM 779 C CA . THR A 1 99 ? -0.410 15.207 6.277 1.00 93.69 99 THR A CA 1
ATOM 780 C C . THR A 1 99 ? -0.150 13.731 6.557 1.00 93.69 99 THR A C 1
ATOM 782 O O . THR A 1 99 ? -0.979 12.880 6.233 1.00 93.69 99 THR A O 1
ATOM 785 N N . GLN A 1 100 ? 0.986 13.411 7.184 1.00 94.94 100 GLN A N 1
ATOM 786 C CA . GLN A 1 100 ? 1.290 12.050 7.626 1.00 94.94 100 GLN A CA 1
ATOM 787 C C . GLN A 1 100 ? 0.221 11.529 8.598 1.00 94.94 100 GLN A C 1
ATOM 789 O O . GLN A 1 100 ? -0.295 10.423 8.408 1.00 94.94 100 GLN A O 1
ATOM 794 N N . THR A 1 101 ? -0.149 12.345 9.588 1.00 95.44 101 THR A N 1
ATOM 795 C CA . THR A 1 101 ? -1.131 11.993 10.620 1.00 95.44 101 THR A CA 1
ATOM 796 C C . THR A 1 101 ? -2.509 11.779 10.003 1.00 95.44 101 THR A C 1
ATOM 798 O O . THR A 1 101 ? -3.137 10.754 10.262 1.00 95.44 101 THR A O 1
ATOM 801 N N . ASP A 1 102 ? -2.942 12.674 9.117 1.00 96.62 102 ASP A N 1
ATOM 802 C CA . ASP A 1 102 ? -4.238 12.605 8.438 1.00 96.62 102 ASP A CA 1
ATOM 803 C C . ASP A 1 102 ? -4.349 11.361 7.549 1.00 96.62 102 ASP A C 1
ATOM 805 O O . ASP A 1 102 ? -5.367 10.665 7.543 1.00 96.62 102 ASP A O 1
ATOM 809 N N . LEU A 1 103 ? -3.284 11.031 6.810 1.00 96.69 103 LEU A N 1
ATOM 810 C CA . LEU A 1 103 ? -3.236 9.824 5.984 1.00 96.69 103 LEU A CA 1
ATOM 811 C C . LEU A 1 103 ? -3.245 8.551 6.829 1.00 96.69 103 LEU A C 1
ATOM 813 O O . LEU A 1 103 ? -3.914 7.578 6.473 1.00 96.69 103 LEU A O 1
ATOM 817 N N . LYS A 1 104 ? -2.510 8.544 7.943 1.00 97.12 104 LYS A N 1
ATOM 818 C CA . LYS A 1 104 ? -2.500 7.416 8.873 1.00 97.12 104 LYS A CA 1
ATOM 819 C C . LYS A 1 104 ? -3.877 7.231 9.501 1.00 97.12 104 LYS A C 1
ATOM 821 O O . LYS A 1 104 ? -4.374 6.108 9.512 1.00 97.12 104 LYS A O 1
ATOM 826 N N . GLN A 1 105 ? -4.504 8.316 9.947 1.00 97.56 105 GLN A N 1
ATOM 827 C CA . GLN A 1 105 ? -5.834 8.305 10.545 1.00 97.56 105 GLN A CA 1
ATOM 828 C C . GLN A 1 105 ? -6.891 7.812 9.551 1.00 97.56 105 GLN A C 1
ATOM 830 O O . GLN A 1 105 ? -7.665 6.922 9.884 1.00 97.56 105 GLN A O 1
ATOM 835 N N . TYR A 1 106 ? -6.838 8.263 8.294 1.00 97.38 106 TYR A N 1
ATOM 836 C CA . TYR A 1 106 ? -7.704 7.750 7.228 1.00 97.38 106 TYR A CA 1
ATOM 837 C C . TYR A 1 106 ? -7.660 6.219 7.111 1.00 97.38 106 TYR A C 1
ATOM 839 O O . TYR A 1 106 ? -8.693 5.570 6.983 1.00 97.38 106 TYR A O 1
ATOM 847 N N . LEU A 1 107 ? -6.465 5.623 7.161 1.00 97.25 107 LEU A N 1
ATOM 848 C CA . LEU A 1 107 ? -6.308 4.169 7.069 1.00 97.25 107 LEU A CA 1
ATOM 849 C C . LEU A 1 107 ? -6.703 3.435 8.358 1.00 97.25 107 LEU A C 1
ATOM 851 O O . LEU A 1 107 ? -7.074 2.264 8.285 1.00 97.25 107 LEU A O 1
ATOM 855 N N . LEU A 1 108 ? -6.610 4.086 9.521 1.00 96.81 108 LEU A N 1
ATOM 856 C CA . LEU A 1 108 ? -7.131 3.547 10.782 1.00 96.81 108 LEU A CA 1
ATOM 857 C C . LEU A 1 108 ? -8.663 3.482 10.763 1.00 96.81 108 LEU A C 1
ATOM 859 O O . LEU A 1 108 ? -9.231 2.487 11.209 1.00 96.81 108 LEU A O 1
ATOM 863 N N . ASP A 1 109 ? -9.302 4.513 10.210 1.00 96.44 109 ASP A N 1
ATOM 864 C CA . ASP A 1 109 ? -10.760 4.655 10.166 1.00 96.44 109 ASP A CA 1
ATOM 865 C C . ASP A 1 109 ? -11.402 3.979 8.947 1.00 96.44 109 ASP A C 1
ATOM 867 O O . ASP A 1 109 ? -12.628 3.860 8.878 1.00 96.44 109 ASP A O 1
ATOM 871 N N . TYR A 1 110 ? -10.584 3.526 7.992 1.00 95.94 110 TYR A N 1
ATOM 872 C CA . TYR A 1 110 ? -11.043 2.871 6.775 1.00 95.94 110 TYR A CA 1
ATOM 873 C C . TYR A 1 110 ? -11.977 1.697 7.076 1.00 95.94 110 TYR A C 1
ATOM 875 O O . TYR A 1 110 ? -11.679 0.826 7.899 1.00 95.94 110 TYR A O 1
ATOM 883 N N . LYS A 1 111 ? -13.076 1.637 6.324 1.00 92.62 111 LYS A N 1
ATOM 884 C CA . LYS A 1 111 ? -13.987 0.497 6.244 1.00 92.62 111 LYS A CA 1
ATOM 885 C C . LYS A 1 111 ? -14.398 0.314 4.781 1.00 92.62 111 LYS A C 1
ATOM 887 O O . LYS A 1 111 ? -14.675 1.323 4.135 1.00 92.62 111 LYS A O 1
ATOM 892 N N . PRO A 1 112 ? -14.452 -0.926 4.263 1.00 90.44 112 PRO A N 1
ATOM 893 C CA . PRO A 1 112 ? -14.968 -1.181 2.923 1.00 90.44 112 PRO A CA 1
ATOM 894 C C . PRO A 1 112 ? -16.376 -0.609 2.744 1.00 90.44 112 PRO A C 1
ATOM 896 O O . PRO A 1 112 ? -17.202 -0.719 3.647 1.00 90.44 112 PRO A O 1
ATOM 899 N N . THR A 1 113 ? -16.670 -0.056 1.565 1.00 86.12 113 THR A N 1
ATOM 900 C CA . THR A 1 113 ? -17.989 0.542 1.268 1.00 86.12 113 THR A CA 1
ATOM 901 C C . THR A 1 113 ? -19.128 -0.482 1.261 1.00 86.12 113 THR A C 1
ATOM 903 O O . THR A 1 113 ? -20.298 -0.126 1.369 1.00 86.12 113 THR A O 1
ATOM 906 N N . ILE A 1 114 ? -18.805 -1.770 1.117 1.00 83.88 114 ILE A N 1
ATOM 907 C CA . ILE A 1 114 ? -19.778 -2.861 1.159 1.00 83.88 114 ILE A CA 1
ATOM 908 C C . ILE A 1 114 ? -19.794 -3.458 2.568 1.00 83.88 114 ILE A C 1
ATOM 910 O O . ILE A 1 114 ? -18.845 -4.138 2.950 1.00 83.88 114 ILE A O 1
ATOM 914 N N . ASP A 1 115 ? -20.908 -3.306 3.288 1.00 83.06 115 ASP A N 1
ATOM 915 C CA . ASP A 1 115 ? -21.069 -3.777 4.677 1.00 83.06 115 ASP A CA 1
ATOM 916 C C . ASP A 1 115 ? -20.801 -5.280 4.874 1.00 83.06 115 ASP A C 1
ATOM 918 O O . ASP A 1 115 ? -20.356 -5.713 5.936 1.00 83.06 115 ASP A O 1
ATOM 922 N N . SER A 1 116 ? -21.056 -6.103 3.851 1.00 83.00 116 SER A N 1
ATOM 923 C CA . SER A 1 116 ? -20.793 -7.547 3.901 1.00 83.00 116 SER A CA 1
ATOM 924 C C . SER A 1 116 ? -19.317 -7.909 3.717 1.00 83.00 116 SER A C 1
ATOM 926 O O . SER A 1 116 ? -18.952 -9.071 3.896 1.00 83.00 116 SER A O 1
ATOM 928 N N . VAL A 1 117 ? -18.472 -6.961 3.302 1.00 84.38 117 VAL A N 1
ATOM 929 C CA . VAL A 1 117 ? -17.033 -7.164 3.120 1.00 84.38 117 VAL A CA 1
ATOM 930 C C . VAL A 1 117 ? -16.331 -6.756 4.415 1.00 84.38 117 VAL A C 1
ATOM 932 O O . VAL A 1 117 ? -16.183 -5.568 4.687 1.00 84.38 117 VAL A O 1
ATOM 935 N N . PRO A 1 118 ? -15.839 -7.716 5.220 1.00 83.56 118 PRO A N 1
ATOM 936 C CA . PRO A 1 118 ? -15.230 -7.391 6.508 1.00 83.56 118 PRO A CA 1
ATOM 937 C C . PRO A 1 118 ? -13.867 -6.706 6.356 1.00 83.56 118 PRO A C 1
ATOM 939 O O . PRO A 1 118 ? -13.395 -6.052 7.284 1.00 83.56 118 PRO A O 1
ATOM 942 N N . GLN A 1 119 ? -13.192 -6.916 5.220 1.00 88.56 119 GLN A N 1
ATOM 943 C CA . GLN A 1 119 ? -11.821 -6.474 5.023 1.00 88.56 119 GLN A CA 1
ATOM 944 C C . GLN A 1 119 ? -11.434 -6.425 3.542 1.00 88.56 119 GLN A C 1
ATOM 946 O O . GLN A 1 119 ? -11.671 -7.385 2.804 1.00 88.56 119 GLN A O 1
ATOM 951 N N . ALA A 1 120 ? -10.756 -5.358 3.122 1.00 90.12 120 ALA A N 1
ATOM 952 C CA . ALA A 1 120 ? -10.136 -5.286 1.802 1.00 90.12 120 ALA A CA 1
ATOM 953 C C . ALA A 1 120 ? -8.865 -6.157 1.741 1.00 90.12 120 ALA A C 1
ATOM 955 O O . ALA A 1 120 ? -8.012 -6.105 2.630 1.00 90.12 120 ALA A O 1
ATOM 956 N N . ARG A 1 121 ? -8.700 -6.952 0.677 1.00 87.69 121 ARG A N 1
ATOM 957 C CA . ARG A 1 121 ? -7.488 -7.757 0.438 1.00 87.69 121 ARG A CA 1
ATOM 958 C C . ARG A 1 121 ? -6.671 -7.149 -0.693 1.00 87.69 121 ARG A C 1
ATOM 960 O O . ARG A 1 121 ? -7.103 -7.164 -1.840 1.00 87.69 121 ARG A O 1
ATOM 967 N N . ILE A 1 122 ? -5.476 -6.657 -0.381 1.00 90.12 122 ILE A N 1
ATOM 968 C CA . ILE A 1 122 ? -4.588 -6.021 -1.361 1.00 90.12 122 ILE A CA 1
ATOM 969 C C . ILE A 1 122 ? -3.515 -7.026 -1.783 1.00 90.12 122 ILE A C 1
ATOM 971 O O . ILE A 1 122 ? -2.636 -7.370 -0.994 1.00 90.12 122 ILE A O 1
ATOM 975 N N . LEU A 1 123 ? -3.589 -7.507 -3.026 1.00 86.25 123 LEU A N 1
ATOM 976 C CA . LEU A 1 123 ? -2.634 -8.463 -3.591 1.00 86.25 123 LEU A CA 1
ATOM 977 C C . LEU A 1 123 ? -1.423 -7.764 -4.210 1.00 86.25 123 LEU A C 1
ATOM 979 O O . LEU A 1 123 ? -1.543 -7.048 -5.199 1.00 86.25 123 LEU A O 1
ATOM 983 N N . LEU A 1 124 ? -0.241 -8.014 -3.647 1.00 85.12 124 LEU A N 1
ATOM 984 C CA . LEU A 1 124 ? 1.029 -7.508 -4.150 1.00 85.12 124 LEU A CA 1
ATOM 985 C C . LEU A 1 124 ? 1.587 -8.483 -5.191 1.00 85.12 124 LEU A C 1
ATOM 987 O O . LEU A 1 124 ? 1.890 -9.637 -4.878 1.00 85.12 124 LEU A O 1
ATOM 991 N N . ILE A 1 125 ? 1.767 -8.004 -6.422 1.00 78.00 125 ILE A N 1
ATOM 992 C CA . ILE A 1 125 ? 2.333 -8.757 -7.551 1.00 78.00 125 ILE A CA 1
ATOM 993 C C . ILE A 1 125 ? 3.502 -7.961 -8.132 1.00 78.00 125 ILE A C 1
ATOM 995 O O . ILE A 1 125 ? 3.470 -6.737 -8.201 1.00 78.00 125 ILE A O 1
ATOM 999 N N . GLY A 1 126 ? 4.573 -8.649 -8.517 1.00 72.31 126 GLY A N 1
ATOM 1000 C CA . GLY A 1 126 ? 5.805 -8.014 -8.982 1.00 72.31 126 GLY A CA 1
ATOM 1001 C C . GLY A 1 126 ? 6.992 -8.960 -8.910 1.00 72.31 126 GLY A C 1
ATOM 1002 O O . GLY A 1 126 ? 6.909 -10.023 -8.289 1.00 72.31 126 GLY A O 1
ATOM 1003 N N . GLN A 1 127 ? 8.091 -8.608 -9.576 1.00 66.75 127 GLN A N 1
ATOM 1004 C CA . GLN A 1 127 ? 9.261 -9.482 -9.757 1.00 66.75 127 GLN A CA 1
ATOM 1005 C C . GLN A 1 127 ? 9.881 -9.976 -8.458 1.00 66.75 127 GLN A C 1
ATOM 1007 O O . GLN A 1 127 ? 9.608 -9.456 -7.366 1.00 66.75 127 GLN A O 1
ATOM 1012 N N . LEU A 1 128 ? 10.743 -10.988 -8.568 1.00 67.69 128 LEU A N 1
ATOM 1013 C CA . LEU A 1 128 ? 11.700 -11.245 -7.503 1.00 67.69 128 LEU A CA 1
ATOM 1014 C C . LEU A 1 128 ? 12.480 -9.980 -7.175 1.00 67.69 128 LEU A C 1
ATOM 1016 O O . LEU A 1 128 ? 12.845 -9.214 -8.058 1.00 67.69 128 LEU A O 1
ATOM 1020 N N . LYS A 1 129 ? 12.686 -9.763 -5.873 1.00 67.31 129 LYS A N 1
ATOM 1021 C CA . LYS A 1 129 ? 13.376 -8.589 -5.327 1.00 67.31 129 LYS A CA 1
ATOM 1022 C C . LYS A 1 129 ? 12.730 -7.229 -5.652 1.00 67.31 129 LYS A C 1
ATOM 1024 O O . LYS A 1 129 ? 13.266 -6.213 -5.238 1.00 67.31 129 LYS A O 1
ATOM 1029 N N . ALA A 1 130 ? 11.520 -7.184 -6.225 1.00 72.62 130 ALA A N 1
ATOM 1030 C CA . ALA A 1 130 ? 10.777 -5.934 -6.461 1.00 72.62 130 ALA A CA 1
ATOM 1031 C C . ALA A 1 130 ? 10.321 -5.202 -5.178 1.00 72.62 130 ALA A C 1
ATOM 1033 O O . ALA A 1 130 ? 9.695 -4.152 -5.253 1.00 72.62 130 ALA A O 1
ATOM 1034 N N . GLY A 1 131 ? 10.583 -5.764 -3.992 1.00 78.69 131 GLY A N 1
ATOM 1035 C CA . GLY A 1 131 ? 10.286 -5.109 -2.718 1.00 78.69 131 GLY A CA 1
ATOM 1036 C C . GLY A 1 131 ? 8.855 -5.281 -2.199 1.00 78.69 131 GLY A C 1
ATOM 1037 O O . GLY A 1 131 ? 8.458 -4.522 -1.326 1.00 78.69 131 GLY A O 1
ATOM 1038 N N . LYS A 1 132 ? 8.087 -6.275 -2.666 1.00 84.19 132 LYS A N 1
ATOM 1039 C CA . LYS A 1 132 ? 6.712 -6.547 -2.183 1.00 84.19 132 LYS A CA 1
ATOM 1040 C C . LYS A 1 132 ? 6.646 -6.820 -0.676 1.00 84.19 132 LYS A C 1
ATOM 1042 O O . LYS A 1 132 ? 5.952 -6.128 0.062 1.00 84.19 132 LYS A O 1
ATOM 1047 N N . SER A 1 133 ? 7.449 -7.771 -0.202 1.00 83.12 133 SER A N 1
ATOM 1048 C CA . SER A 1 133 ? 7.589 -8.085 1.223 1.00 83.12 133 SER A CA 1
ATOM 1049 C C . SER A 1 133 ? 8.105 -6.879 2.024 1.00 83.12 133 SER A C 1
ATOM 1051 O O . SER A 1 133 ? 7.646 -6.617 3.136 1.00 83.12 133 SER A O 1
ATOM 1053 N N . SER A 1 134 ? 9.020 -6.098 1.434 1.00 88.19 134 SER A N 1
ATOM 1054 C CA . SER A 1 134 ? 9.544 -4.859 2.023 1.00 88.19 134 SER A CA 1
ATOM 1055 C C . SER A 1 134 ? 8.484 -3.764 2.131 1.00 88.19 134 SER A C 1
ATOM 1057 O O . SER A 1 134 ? 8.492 -3.017 3.105 1.00 88.19 134 SER A O 1
ATOM 1059 N N . PHE A 1 135 ? 7.565 -3.675 1.169 1.00 90.88 135 PHE A N 1
ATOM 1060 C CA . PHE A 1 135 ? 6.441 -2.745 1.202 1.00 90.88 135 PHE A CA 1
ATOM 1061 C C . PHE A 1 135 ? 5.527 -3.056 2.386 1.00 90.88 135 PHE A C 1
ATOM 1063 O O . PHE A 1 135 ? 5.248 -2.167 3.186 1.00 90.88 135 PHE A O 1
ATOM 1070 N N . PHE A 1 136 ? 5.162 -4.328 2.589 1.00 90.44 136 PHE A N 1
ATOM 1071 C CA . PHE A 1 136 ? 4.423 -4.727 3.789 1.00 90.44 136 PHE A CA 1
ATOM 1072 C C . PHE A 1 136 ? 5.172 -4.364 5.079 1.00 90.44 136 PHE A C 1
ATOM 1074 O O . PHE A 1 136 ? 4.581 -3.748 5.965 1.00 90.44 136 PHE A O 1
ATOM 1081 N N . ASN A 1 137 ? 6.459 -4.717 5.193 1.00 90.69 137 ASN A N 1
ATOM 1082 C CA . ASN A 1 137 ? 7.248 -4.384 6.382 1.00 90.69 137 ASN A CA 1
ATOM 1083 C C . ASN A 1 137 ? 7.246 -2.876 6.635 1.00 90.69 137 ASN A C 1
ATOM 1085 O O . ASN A 1 137 ? 7.101 -2.448 7.776 1.00 90.69 137 ASN A O 1
ATOM 1089 N N . SER A 1 138 ? 7.341 -2.076 5.573 1.00 93.44 138 SER A N 1
ATOM 1090 C CA . SER A 1 138 ? 7.298 -0.620 5.662 1.00 93.44 138 SER A CA 1
ATOM 1091 C C . SER A 1 138 ? 5.957 -0.156 6.226 1.00 93.44 138 SER A C 1
ATOM 1093 O O . SER A 1 138 ? 5.955 0.470 7.277 1.00 93.44 138 SER A O 1
ATOM 1095 N N . ILE A 1 139 ? 4.830 -0.578 5.637 1.00 95.12 139 ILE A N 1
ATOM 1096 C CA . ILE A 1 139 ? 3.475 -0.271 6.132 1.00 95.12 139 ILE A CA 1
ATOM 1097 C C . ILE A 1 139 ? 3.300 -0.678 7.595 1.00 95.12 139 ILE A C 1
ATOM 1099 O O . ILE A 1 139 ? 2.881 0.123 8.428 1.00 95.12 139 ILE A O 1
ATOM 1103 N N . ASN A 1 140 ? 3.659 -1.910 7.941 1.00 93.69 140 ASN A N 1
ATOM 1104 C CA . ASN A 1 140 ? 3.539 -2.412 9.305 1.00 93.69 140 ASN A CA 1
ATOM 1105 C C . ASN A 1 140 ? 4.409 -1.624 10.295 1.00 93.69 140 ASN A C 1
ATOM 1107 O O . ASN A 1 140 ? 4.015 -1.461 11.448 1.00 93.69 140 ASN A O 1
ATOM 1111 N N . SER A 1 141 ? 5.557 -1.108 9.850 1.00 93.56 141 SER A N 1
ATOM 1112 C CA . SER A 1 141 ? 6.420 -0.259 10.673 1.00 93.56 141 SER A CA 1
ATOM 1113 C C . SER A 1 141 ? 5.744 1.068 11.014 1.00 93.56 141 SER A C 1
ATOM 1115 O O . SER A 1 141 ? 5.738 1.441 12.185 1.00 93.56 141 SER A O 1
ATOM 1117 N N . ILE A 1 142 ? 5.071 1.709 10.047 1.00 94.88 142 ILE A N 1
ATOM 1118 C CA . ILE A 1 142 ? 4.308 2.955 10.271 1.00 94.88 142 ILE A CA 1
ATOM 1119 C C . ILE A 1 142 ? 3.252 2.764 11.358 1.00 94.88 142 ILE A C 1
ATOM 1121 O O . ILE A 1 142 ? 3.125 3.569 12.285 1.00 94.88 142 ILE A O 1
ATOM 1125 N N . PHE A 1 143 ? 2.476 1.682 11.261 1.00 95.00 143 PHE A N 1
ATOM 1126 C CA . PHE A 1 143 ? 1.399 1.419 12.213 1.00 95.00 143 PHE A CA 1
ATOM 1127 C C . PHE A 1 143 ? 1.910 0.971 13.580 1.00 95.00 143 PHE A C 1
ATOM 1129 O O . PHE A 1 143 ? 1.245 1.234 14.576 1.00 95.00 143 PHE A O 1
ATOM 1136 N N . ARG A 1 144 ? 3.086 0.339 13.659 1.00 91.62 144 ARG A N 1
ATOM 1137 C CA . ARG A 1 144 ? 3.714 -0.057 14.931 1.00 91.62 144 ARG A CA 1
ATOM 1138 C C . ARG A 1 144 ? 4.590 1.025 15.560 1.00 91.62 144 ARG A C 1
ATOM 1140 O O . ARG A 1 144 ? 4.993 0.851 16.708 1.00 91.62 144 ARG A O 1
ATOM 1147 N N . SER A 1 145 ? 4.858 2.106 14.830 1.00 91.00 145 SER A N 1
ATOM 1148 C CA . SER A 1 145 ? 5.767 3.192 15.212 1.00 91.00 145 SER A CA 1
ATOM 1149 C C . SER A 1 145 ? 7.213 2.734 15.462 1.00 91.00 145 SER A C 1
ATOM 1151 O O . SER A 1 145 ? 7.939 3.360 16.226 1.00 91.00 145 SER A O 1
ATOM 1153 N N . ASN A 1 146 ? 7.638 1.625 14.848 1.00 89.19 146 ASN A N 1
ATOM 1154 C CA . ASN A 1 146 ? 9.018 1.143 14.889 1.00 89.19 146 ASN A CA 1
ATOM 1155 C C . ASN A 1 146 ? 9.324 0.266 13.666 1.00 89.19 146 ASN A C 1
ATOM 1157 O O . ASN A 1 146 ? 8.428 -0.411 13.160 1.00 89.19 146 ASN A O 1
ATOM 1161 N N . ILE A 1 147 ? 10.583 0.231 13.216 1.00 87.62 147 ILE A N 1
ATOM 1162 C CA . ILE A 1 147 ? 10.994 -0.616 12.086 1.00 87.62 147 ILE A CA 1
ATOM 1163 C C . ILE A 1 147 ? 10.701 -2.092 12.381 1.00 87.62 147 ILE A C 1
ATOM 1165 O O . ILE A 1 147 ? 11.004 -2.616 13.458 1.00 87.62 147 ILE A O 1
ATOM 1169 N N . THR A 1 148 ? 10.085 -2.775 11.415 1.00 85.31 148 THR A N 1
ATOM 1170 C CA . THR A 1 148 ? 9.704 -4.186 11.511 1.00 85.31 148 THR A CA 1
ATOM 1171 C C . THR A 1 148 ? 10.226 -5.014 10.344 1.00 85.31 148 THR A C 1
ATOM 1173 O O . THR A 1 148 ? 10.305 -4.551 9.212 1.00 85.31 148 THR A O 1
ATOM 1176 N N . SER A 1 149 ? 10.542 -6.281 10.624 1.00 80.69 149 SER A N 1
ATOM 1177 C CA . SER A 1 149 ? 10.989 -7.266 9.632 1.00 80.69 149 SER A CA 1
ATOM 1178 C C . SER A 1 149 ? 10.212 -8.572 9.809 1.00 80.69 149 SER A C 1
ATOM 1180 O O . SER A 1 149 ? 10.737 -9.597 10.235 1.00 80.69 149 SER A O 1
ATOM 1182 N N . GLN A 1 150 ? 8.894 -8.505 9.597 1.00 77.94 150 GLN A N 1
ATOM 1183 C CA . GLN A 1 150 ? 8.001 -9.657 9.769 1.00 77.94 150 GLN A CA 1
ATOM 1184 C C . GLN A 1 150 ? 7.890 -10.506 8.502 1.00 77.94 150 GLN A C 1
ATOM 1186 O O . GLN A 1 150 ? 7.753 -11.727 8.577 1.00 77.94 150 GLN A O 1
ATOM 1191 N N . ALA A 1 151 ? 7.965 -9.878 7.331 1.00 71.88 151 ALA A N 1
ATOM 1192 C CA . ALA A 1 151 ? 8.170 -10.582 6.080 1.00 71.88 151 ALA A CA 1
ATOM 1193 C C . ALA A 1 151 ? 9.666 -10.754 5.816 1.00 71.88 151 ALA A C 1
ATOM 1195 O O . ALA A 1 151 ? 10.461 -9.855 6.092 1.00 71.88 151 ALA A O 1
ATOM 1196 N N . LYS A 1 152 ? 10.043 -11.917 5.275 1.00 63.81 152 LYS A N 1
ATOM 1197 C CA . LYS A 1 152 ? 11.434 -12.236 4.952 1.00 63.81 152 LYS A CA 1
ATOM 1198 C C . LYS A 1 152 ? 11.894 -11.334 3.805 1.00 63.81 152 LYS A C 1
ATOM 1200 O O . LYS A 1 152 ? 11.345 -11.411 2.711 1.00 63.81 152 LYS A O 1
ATOM 1205 N N . VAL A 1 153 ? 12.910 -10.515 4.052 1.00 53.97 153 VAL A N 1
ATOM 1206 C CA . VAL A 1 153 ? 13.570 -9.688 3.036 1.00 53.97 153 VAL A CA 1
ATOM 1207 C C . VAL A 1 153 ? 15.048 -10.063 3.015 1.00 53.97 153 VAL A C 1
ATOM 1209 O O . VAL A 1 153 ? 15.648 -10.244 4.070 1.00 53.97 153 VAL A O 1
ATOM 1212 N N . GLY A 1 154 ? 15.629 -10.252 1.832 1.00 49.19 154 GLY A N 1
ATOM 1213 C CA . GLY A 1 154 ? 17.042 -10.596 1.697 1.00 49.19 154 GLY A CA 1
ATOM 1214 C C . GLY A 1 154 ? 17.503 -10.662 0.243 1.00 49.19 154 GLY A C 1
ATOM 1215 O O . GLY A 1 154 ? 16.700 -10.717 -0.688 1.00 49.19 154 GLY A O 1
ATOM 1216 N N . GLU A 1 155 ? 18.819 -10.682 0.056 1.00 48.97 155 GLU A N 1
ATOM 1217 C CA . GLU A 1 155 ? 19.487 -10.636 -1.248 1.00 48.97 155 GLU A CA 1
ATOM 1218 C C . GLU A 1 155 ? 19.838 -12.031 -1.804 1.00 48.97 155 GLU A C 1
ATOM 1220 O O . GLU A 1 155 ? 20.756 -12.177 -2.601 1.00 48.97 155 GLU A O 1
ATOM 1225 N N . MET A 1 156 ? 19.126 -13.098 -1.435 1.00 41.50 156 MET A N 1
ATOM 1226 C CA . MET A 1 156 ? 19.477 -14.433 -1.945 1.00 41.50 156 MET A CA 1
ATOM 1227 C C . MET A 1 156 ? 19.219 -14.575 -3.456 1.00 41.50 156 MET A C 1
ATOM 1229 O O . MET A 1 156 ? 18.310 -13.961 -4.019 1.00 41.50 156 MET A O 1
ATOM 1233 N N . THR A 1 157 ? 20.040 -15.400 -4.107 1.00 40.75 157 THR A N 1
ATOM 1234 C CA . THR A 1 157 ? 20.012 -15.755 -5.540 1.00 40.75 157 THR A CA 1
ATOM 1235 C C . THR A 1 157 ? 18.847 -16.676 -5.930 1.00 40.75 157 THR A C 1
ATOM 1237 O O . THR A 1 157 ? 18.649 -16.943 -7.109 1.00 40.75 157 THR A O 1
ATOM 1240 N N . THR A 1 158 ? 18.035 -17.118 -4.964 1.00 42.19 158 THR A N 1
ATOM 1241 C CA . THR A 1 158 ? 16.840 -17.955 -5.162 1.00 42.19 158 THR A CA 1
ATOM 1242 C C . THR A 1 158 ? 15.621 -17.341 -4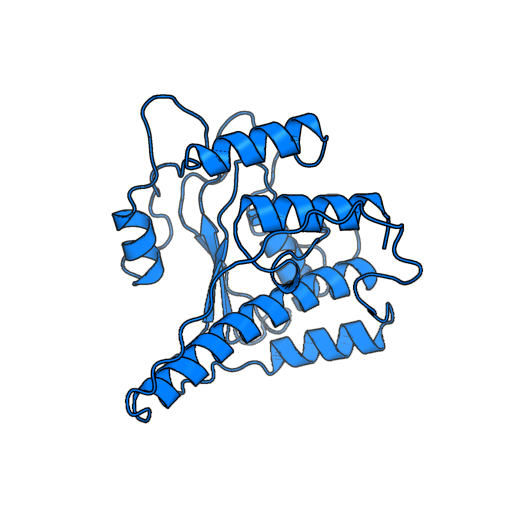.469 1.00 42.19 158 THR A C 1
ATOM 1244 O O . THR A 1 158 ? 15.759 -16.775 -3.382 1.00 42.19 158 THR A O 1
ATOM 1247 N N . SER A 1 159 ? 14.431 -17.487 -5.067 1.00 43.59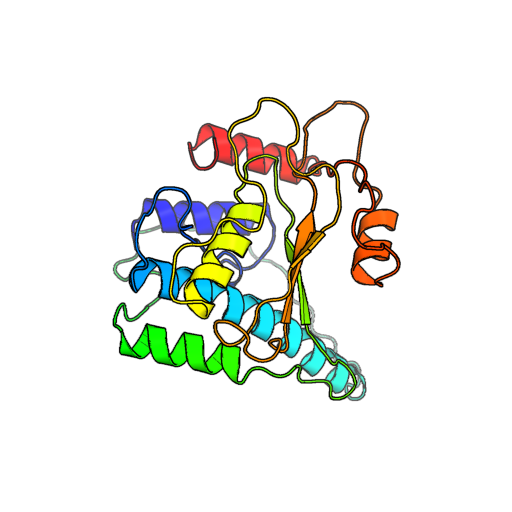 159 SER A N 1
ATOM 1248 C CA . SER A 1 159 ? 13.133 -17.023 -4.548 1.00 43.59 159 SER A CA 1
ATOM 1249 C C . SER A 1 159 ? 12.969 -17.179 -3.026 1.00 43.59 159 SER A C 1
ATOM 1251 O O . SER A 1 159 ? 12.775 -18.279 -2.517 1.00 43.59 159 SER A O 1
ATOM 1253 N N . LEU A 1 160 ? 13.016 -16.070 -2.275 1.00 46.09 160 LEU A N 1
ATOM 1254 C CA . LEU A 1 160 ? 12.892 -16.077 -0.806 1.00 46.09 160 LEU A CA 1
ATOM 1255 C C . LEU A 1 160 ? 11.459 -16.304 -0.298 1.00 46.09 160 LEU A C 1
ATOM 1257 O O . LEU A 1 160 ? 11.275 -16.766 0.831 1.00 46.09 160 LEU A O 1
ATOM 1261 N N . THR A 1 161 ? 10.456 -16.018 -1.129 1.00 50.06 161 THR A N 1
ATOM 1262 C CA . THR A 1 161 ? 9.035 -16.174 -0.800 1.00 50.06 161 THR A CA 1
ATOM 1263 C C . THR A 1 161 ? 8.431 -17.235 -1.711 1.00 50.06 161 THR A C 1
ATOM 1265 O O . THR A 1 161 ? 7.803 -16.905 -2.698 1.00 50.06 161 THR A O 1
ATOM 1268 N N . LEU A 1 162 ? 8.615 -18.518 -1.395 1.00 54.22 162 LEU A N 1
ATOM 1269 C CA . LEU A 1 162 ? 8.074 -19.644 -2.183 1.00 54.22 162 LEU A CA 1
ATOM 1270 C C . LEU 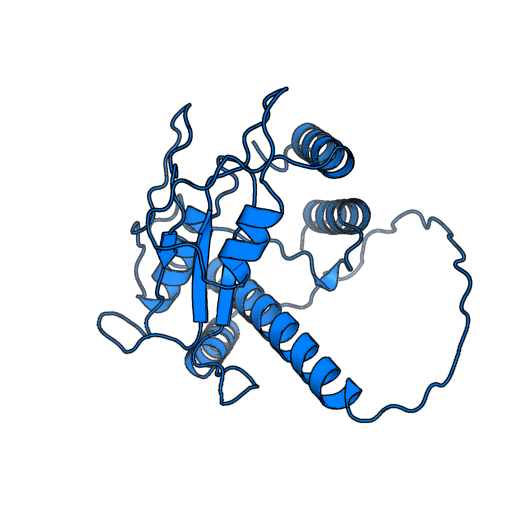A 1 162 ? 6.557 -19.871 -2.002 1.00 54.22 162 LEU A C 1
ATOM 1272 O O . LEU A 1 162 ? 6.040 -20.913 -2.395 1.00 54.22 162 LEU A O 1
ATOM 1276 N N . LYS A 1 163 ? 5.853 -18.974 -1.295 1.00 63.38 163 LYS A N 1
ATOM 1277 C CA . LYS A 1 163 ? 4.500 -19.216 -0.772 1.00 63.38 163 LYS A CA 1
ATOM 1278 C C . LYS A 1 163 ? 3.660 -17.942 -0.735 1.00 63.38 163 LYS A C 1
ATOM 1280 O O . LYS A 1 163 ? 4.191 -16.883 -0.411 1.00 63.38 163 LYS A O 1
ATOM 1285 N N . TYR A 1 164 ? 2.358 -18.073 -0.981 1.00 72.44 164 TYR A N 1
ATOM 1286 C CA . TYR A 1 164 ? 1.355 -17.051 -0.674 1.00 72.44 164 TYR A CA 1
ATOM 1287 C C . TYR A 1 164 ? 1.333 -16.773 0.828 1.00 72.44 164 TYR A C 1
ATOM 1289 O O . TYR A 1 164 ? 1.287 -17.708 1.637 1.00 72.44 164 TYR A O 1
ATOM 1297 N N . ARG A 1 165 ? 1.367 -15.493 1.201 1.00 76.94 165 ARG A N 1
ATOM 1298 C CA . ARG A 1 165 ? 1.318 -15.057 2.597 1.00 76.94 165 ARG A CA 1
ATOM 1299 C C . ARG A 1 165 ? 0.347 -13.905 2.760 1.00 76.94 165 ARG A C 1
ATOM 1301 O O . ARG A 1 165 ? 0.370 -12.950 1.992 1.00 76.94 165 ARG A O 1
ATOM 1308 N N . THR A 1 166 ? -0.468 -13.982 3.798 1.00 83.94 166 THR A N 1
ATOM 1309 C CA . THR A 1 166 ? -1.370 -12.906 4.202 1.00 83.94 166 THR A CA 1
ATOM 1310 C C . THR A 1 166 ? -0.817 -12.226 5.436 1.00 83.94 166 THR A C 1
ATOM 1312 O O . THR A 1 166 ? -0.532 -12.875 6.440 1.00 83.94 166 THR A O 1
ATOM 1315 N N . TYR A 1 167 ? -0.692 -10.910 5.374 1.00 88.75 167 TYR A N 1
ATOM 1316 C CA . TYR A 1 167 ? -0.168 -10.096 6.449 1.00 88.75 167 TYR A CA 1
ATOM 1317 C C . TYR A 1 167 ? -1.242 -9.154 6.982 1.00 88.75 167 TYR A C 1
ATOM 1319 O O . TYR A 1 167 ? -1.682 -8.220 6.306 1.00 88.75 167 TYR A O 1
ATOM 1327 N N . GLN A 1 168 ? -1.643 -9.401 8.228 1.00 91.62 168 GLN A N 1
ATOM 1328 C CA . GLN A 1 168 ? -2.588 -8.559 8.948 1.00 91.62 168 GLN A CA 1
ATOM 1329 C C . GLN A 1 168 ? -1.876 -7.345 9.553 1.00 91.62 168 GLN A C 1
ATOM 1331 O O . GLN A 1 168 ? -1.027 -7.492 10.436 1.00 91.62 168 GLN A O 1
ATOM 1336 N N . VAL A 1 169 ? -2.278 -6.144 9.135 1.00 93.81 169 VAL A N 1
ATOM 1337 C CA . VAL A 1 169 ? -1.846 -4.885 9.759 1.00 93.81 169 VAL A CA 1
ATOM 1338 C C . VAL A 1 169 ? -2.768 -4.569 10.940 1.00 93.81 169 VAL A C 1
ATOM 1340 O O . VAL A 1 169 ? -3.968 -4.843 10.892 1.00 93.81 169 VAL A O 1
ATOM 1343 N N . LYS A 1 170 ? -2.209 -4.045 12.031 1.00 94.31 170 LYS A N 1
ATOM 1344 C CA . LYS A 1 170 ? -2.939 -3.729 13.267 1.00 94.31 170 LYS A CA 1
ATOM 1345 C C . LYS A 1 170 ? -2.786 -2.253 13.617 1.00 94.31 170 LYS A C 1
ATOM 1347 O O . LYS A 1 170 ? -1.751 -1.668 13.304 1.00 94.31 170 LYS A O 1
ATOM 1352 N N . ALA A 1 171 ? -3.772 -1.687 14.307 1.00 94.25 171 ALA A N 1
ATOM 1353 C CA . ALA A 1 171 ? -3.711 -0.337 14.863 1.00 94.25 171 ALA A CA 1
ATOM 1354 C C . ALA A 1 171 ? -2.741 -0.285 16.061 1.00 94.25 171 ALA A C 1
ATOM 1356 O O . ALA A 1 171 ? -3.154 -0.366 17.216 1.00 94.25 171 ALA A O 1
ATOM 1357 N N . GLY A 1 172 ? -1.435 -0.209 15.803 1.00 91.19 172 GLY A N 1
ATOM 1358 C CA . GLY A 1 172 ? -0.424 -0.226 16.862 1.00 91.19 172 GLY A CA 1
ATOM 1359 C C . GLY A 1 172 ? -0.042 -1.622 17.355 1.00 91.19 172 GLY A C 1
ATOM 1360 O O . GLY A 1 172 ? -0.475 -2.667 16.854 1.00 91.19 172 GLY A O 1
ATOM 1361 N N . ARG A 1 173 ? 0.827 -1.648 18.370 1.00 87.56 173 ARG A N 1
ATOM 1362 C CA . ARG A 1 173 ? 1.303 -2.885 18.999 1.00 87.56 173 ARG A CA 1
ATOM 1363 C C . ARG A 1 173 ? 0.191 -3.504 19.846 1.00 87.56 173 ARG A C 1
ATOM 1365 O O . ARG A 1 173 ? -0.196 -2.950 20.862 1.00 87.56 173 ARG A O 1
ATOM 1372 N N . GLY A 1 174 ? -0.290 -4.676 19.433 1.00 86.19 174 GLY A N 1
ATOM 1373 C CA . GLY A 1 174 ? -1.345 -5.403 20.151 1.00 86.19 174 GLY A CA 1
ATOM 1374 C C . GLY A 1 174 ? -2.762 -4.864 19.931 1.00 86.19 174 GLY A C 1
ATOM 1375 O O . GLY A 1 174 ? -3.701 -5.466 20.439 1.00 86.19 174 GLY A O 1
ATOM 1376 N N . GLY A 1 175 ? -2.926 -3.792 19.149 1.00 92.06 175 GLY A N 1
ATOM 1377 C CA . GLY A 1 175 ? -4.235 -3.240 18.809 1.00 92.06 175 GLY A CA 1
ATOM 1378 C C . GLY A 1 175 ? -5.057 -4.123 17.859 1.00 92.06 175 GLY A C 1
ATOM 1379 O O . GLY A 1 175 ? -4.584 -5.177 17.403 1.00 92.06 175 GLY A O 1
ATOM 1380 N N . PRO A 1 176 ? -6.296 -3.704 17.549 1.00 94.94 176 PRO A N 1
ATOM 1381 C CA . PRO A 1 176 ? -7.185 -4.457 16.677 1.00 94.94 176 PRO A CA 1
ATOM 1382 C C . PRO A 1 176 ? -6.653 -4.538 15.232 1.00 94.94 176 PRO A C 1
ATOM 1384 O O . PRO A 1 176 ? -5.885 -3.672 14.795 1.00 94.94 176 PRO A O 1
ATOM 1387 N N . PRO A 1 177 ? -7.044 -5.580 14.474 1.00 95.31 177 PRO A N 1
ATOM 1388 C CA . PRO A 1 177 ? -6.841 -5.644 13.027 1.00 95.31 177 PRO A CA 1
ATOM 1389 C C . PRO A 1 177 ? -7.454 -4.436 12.305 1.00 95.31 177 PRO A C 1
ATOM 1391 O O . PRO A 1 177 ? -8.563 -4.025 12.636 1.00 95.31 177 PRO A O 1
ATOM 1394 N N . LEU A 1 178 ? -6.757 -3.902 11.300 1.00 95.62 178 LEU A N 1
ATOM 1395 C CA . LEU A 1 178 ? -7.322 -2.904 10.385 1.00 95.62 178 LEU A CA 1
ATOM 1396 C C . LEU A 1 178 ? -8.226 -3.561 9.342 1.00 95.62 178 LEU A C 1
ATOM 1398 O O . LEU A 1 178 ? -8.026 -4.729 9.000 1.00 95.62 178 LEU A O 1
ATOM 1402 N N . ALA A 1 179 ? -9.150 -2.791 8.762 1.00 94.44 179 ALA A N 1
ATOM 1403 C CA . ALA A 1 179 ? -10.095 -3.267 7.747 1.00 94.44 179 ALA A CA 1
ATOM 1404 C C . ALA A 1 179 ? -9.466 -3.503 6.354 1.00 94.44 179 ALA A C 1
ATOM 1406 O O . ALA A 1 179 ? -10.162 -3.583 5.342 1.00 94.44 179 ALA A O 1
ATOM 1407 N N . PHE A 1 180 ? -8.146 -3.696 6.295 1.00 93.62 180 PHE A N 1
ATOM 1408 C CA . PHE A 1 180 ? -7.424 -4.189 5.127 1.00 93.62 180 PHE A CA 1
ATOM 1409 C C . PHE A 1 180 ? -6.314 -5.177 5.530 1.00 93.62 180 PHE A C 1
ATOM 1411 O O . PHE A 1 180 ? -5.783 -5.119 6.644 1.00 93.62 180 PHE A O 1
ATOM 1418 N N . LEU A 1 181 ? -5.938 -6.070 4.612 1.00 91.19 181 LEU A N 1
ATOM 1419 C CA . LEU A 1 181 ? -4.782 -6.963 4.736 1.00 91.19 181 LEU A CA 1
ATOM 1420 C C . LEU A 1 181 ? -3.944 -6.951 3.455 1.00 91.19 181 LEU A C 1
ATOM 1422 O O . LEU A 1 181 ? -4.465 -6.741 2.357 1.00 91.19 181 LEU A O 1
ATOM 1426 N N . LEU A 1 182 ? -2.644 -7.214 3.599 1.00 90.62 182 LEU A N 1
ATOM 1427 C CA . LEU A 1 182 ? -1.707 -7.294 2.480 1.00 90.62 182 LEU A CA 1
ATOM 1428 C C . LEU A 1 182 ? -1.405 -8.755 2.155 1.00 90.62 182 LEU A C 1
ATOM 1430 O O . LEU A 1 182 ? -0.961 -9.518 3.009 1.00 90.62 182 LEU A O 1
ATOM 1434 N N . CYS A 1 183 ? -1.630 -9.144 0.910 1.00 85.12 183 CYS A N 1
ATOM 1435 C CA . CYS A 1 183 ? -1.311 -10.461 0.387 1.00 85.12 183 CYS A CA 1
ATOM 1436 C C . CYS A 1 183 ? 0.004 -10.374 -0.392 1.00 85.12 183 CYS A C 1
ATOM 1438 O O . CYS A 1 183 ? 0.055 -9.748 -1.449 1.00 85.12 183 CYS A O 1
ATOM 1440 N N . ASP A 1 184 ? 1.059 -11.009 0.101 1.00 78.75 184 ASP A N 1
ATOM 1441 C CA . ASP A 1 184 ? 2.335 -11.112 -0.600 1.00 78.75 184 ASP A CA 1
ATOM 1442 C C . ASP A 1 184 ? 2.409 -12.420 -1.391 1.00 78.75 184 ASP A C 1
ATOM 1444 O O . ASP A 1 184 ? 2.016 -13.494 -0.917 1.00 78.75 184 ASP A O 1
ATOM 1448 N N . THR A 1 185 ? 2.932 -12.325 -2.607 1.00 69.88 185 THR A N 1
ATOM 1449 C CA . THR A 1 185 ? 3.106 -13.459 -3.518 1.00 69.88 185 THR A CA 1
ATOM 1450 C C . THR A 1 185 ? 4.581 -13.682 -3.818 1.00 69.88 185 THR A C 1
ATOM 1452 O O . THR A 1 185 ? 5.418 -12.786 -3.667 1.00 69.88 185 THR A O 1
ATOM 1455 N N . MET A 1 186 ? 4.920 -14.890 -4.274 1.00 65.62 186 MET A N 1
ATOM 1456 C CA . MET A 1 186 ? 6.253 -15.149 -4.810 1.00 65.62 186 MET A CA 1
ATOM 1457 C C . MET A 1 186 ? 6.568 -14.150 -5.925 1.00 65.62 186 MET A C 1
ATOM 1459 O O . MET A 1 186 ? 5.715 -13.831 -6.752 1.00 65.62 186 MET A O 1
ATOM 1463 N N . GLY A 1 187 ? 7.793 -13.620 -5.936 1.00 57.41 187 GLY A N 1
ATOM 1464 C CA . GLY A 1 187 ? 8.186 -12.737 -7.024 1.00 57.41 187 GLY A CA 1
ATOM 1465 C C . GLY A 1 187 ? 8.315 -13.473 -8.349 1.00 57.41 187 GLY A C 1
ATOM 1466 O O . GLY A 1 187 ? 8.641 -14.654 -8.381 1.00 57.41 187 GLY A O 1
ATOM 1467 N N . LEU A 1 188 ? 8.022 -12.756 -9.432 1.00 54.81 188 LEU A N 1
ATOM 1468 C CA . LEU A 1 188 ? 8.077 -13.309 -10.784 1.00 54.81 188 LEU A CA 1
ATOM 1469 C C . LEU A 1 188 ? 9.530 -13.715 -11.117 1.00 54.81 188 LEU A C 1
ATOM 1471 O O . LEU A 1 188 ? 10.423 -12.868 -11.014 1.00 54.81 188 LEU A O 1
ATOM 1475 N N . GLU A 1 189 ? 9.765 -14.967 -11.520 1.00 49.84 189 GLU A N 1
ATOM 1476 C CA . GLU A 1 189 ? 11.015 -15.410 -12.164 1.00 49.84 189 GLU A CA 1
ATOM 1477 C C . GLU A 1 189 ? 10.828 -15.364 -13.686 1.00 49.84 189 GLU A C 1
ATOM 1479 O O . GLU A 1 189 ? 9.717 -15.510 -14.175 1.00 49.84 189 GLU A O 1
ATOM 1484 N N . ALA A 1 190 ? 11.892 -15.156 -14.463 1.00 43.88 190 ALA A N 1
ATOM 1485 C CA . ALA A 1 190 ? 11.856 -15.359 -15.910 1.00 43.88 190 ALA A CA 1
ATOM 1486 C C . ALA A 1 190 ? 12.460 -16.738 -16.212 1.00 43.88 190 ALA A C 1
ATOM 1488 O O . ALA A 1 190 ? 13.660 -16.928 -16.060 1.00 43.88 190 ALA A O 1
ATOM 1489 N N . ARG A 1 191 ? 11.627 -17.701 -16.606 1.00 42.84 191 ARG A N 1
ATOM 1490 C CA . ARG A 1 191 ? 12.018 -19.005 -17.167 1.00 42.84 191 ARG A CA 1
ATOM 1491 C C . ARG A 1 191 ? 11.258 -19.200 -18.477 1.00 42.84 191 ARG A C 1
ATOM 1493 O O . ARG A 1 191 ? 10.252 -18.521 -18.708 1.00 42.84 191 ARG A O 1
ATOM 1500 N N . GLU A 1 192 ? 11.772 -20.056 -19.348 1.00 42.56 192 GLU A N 1
ATOM 1501 C CA . GLU A 1 192 ? 11.252 -20.248 -20.708 1.00 42.56 192 GLU A CA 1
ATOM 1502 C C . GLU A 1 192 ? 9.951 -21.078 -20.750 1.00 42.56 192 GLU A C 1
ATOM 1504 O O . GLU A 1 192 ? 9.223 -21.018 -21.736 1.00 42.56 192 GLU A O 1
ATOM 1509 N N . ASP A 1 193 ? 9.608 -21.765 -19.658 1.00 40.72 193 ASP A N 1
ATOM 1510 C CA . ASP A 1 193 ? 8.647 -22.876 -19.601 1.00 40.72 193 ASP A CA 1
ATOM 1511 C C . ASP A 1 193 ? 7.640 -22.823 -18.424 1.00 40.72 193 ASP A C 1
ATOM 1513 O O . ASP A 1 193 ? 6.909 -23.783 -18.183 1.00 40.72 193 ASP A O 1
ATOM 1517 N N . GLY A 1 194 ? 7.534 -21.704 -17.700 1.00 45.75 194 GLY A N 1
ATOM 1518 C CA . GLY A 1 194 ? 6.581 -21.540 -16.590 1.00 45.75 194 GLY A CA 1
ATOM 1519 C C . GLY A 1 194 ? 5.776 -20.246 -16.691 1.00 45.75 194 GLY A C 1
ATOM 1520 O O . GLY A 1 194 ? 6.265 -19.261 -17.237 1.00 45.75 194 GLY A O 1
ATOM 1521 N N . GLY A 1 195 ? 4.543 -20.250 -16.168 1.00 45.84 195 GLY A N 1
ATOM 1522 C CA . GLY A 1 195 ? 3.585 -19.133 -16.123 1.00 45.84 195 GLY A CA 1
ATOM 1523 C C . GLY A 1 195 ? 2.816 -19.122 -14.790 1.00 45.84 195 GLY A C 1
ATOM 1524 O O . GLY A 1 195 ? 2.646 -20.194 -14.207 1.00 45.84 195 GLY A O 1
ATOM 1525 N N . MET A 1 196 ? 2.310 -17.960 -14.325 1.00 53.53 196 MET A N 1
ATOM 1526 C CA . MET A 1 196 ? 1.231 -18.010 -13.323 1.00 53.53 196 MET A CA 1
ATOM 1527 C C . MET A 1 196 ? 0.025 -18.550 -14.052 1.00 53.53 196 MET A C 1
ATOM 1529 O O . MET A 1 196 ? -0.343 -18.013 -15.101 1.00 53.53 196 MET A O 1
ATOM 1533 N N . ASN A 1 197 ? -0.597 -19.574 -13.496 1.00 55.47 197 ASN A N 1
ATOM 1534 C CA . ASN A 1 197 ? -1.887 -19.956 -14.003 1.00 55.47 197 ASN A CA 1
ATOM 1535 C C . ASN A 1 197 ? -2.869 -18.824 -13.665 1.00 55.47 197 ASN A C 1
ATOM 1537 O O . ASN A 1 197 ? -2.926 -18.377 -12.519 1.00 55.47 197 ASN A O 1
ATOM 1541 N N . ILE A 1 198 ? -3.621 -18.324 -14.647 1.00 59.41 198 ILE A N 1
ATOM 1542 C CA . ILE A 1 198 ? -4.685 -17.346 -14.378 1.00 59.41 198 ILE A CA 1
ATOM 1543 C C . ILE A 1 198 ? -5.687 -17.908 -13.362 1.00 59.41 198 ILE A C 1
ATOM 1545 O O . ILE A 1 198 ? -6.238 -17.161 -12.561 1.00 59.41 198 ILE A O 1
ATOM 1549 N N . GLU A 1 199 ? -5.821 -19.235 -13.331 1.00 61.34 199 GLU A N 1
ATOM 1550 C CA . GLU A 1 199 ? -6.594 -19.994 -12.354 1.00 61.34 199 GLU A CA 1
ATOM 1551 C C . GLU A 1 199 ? -6.031 -19.843 -10.932 1.00 61.34 199 GLU A C 1
ATOM 1553 O O . GLU A 1 199 ? -6.809 -19.796 -9.983 1.00 61.34 199 GLU A O 1
ATOM 1558 N N . ASP A 1 200 ? -4.711 -19.694 -10.758 1.00 61.81 200 ASP A N 1
ATOM 1559 C CA . ASP A 1 200 ? -4.097 -19.432 -9.449 1.00 61.81 200 ASP A CA 1
ATOM 1560 C C . ASP A 1 200 ? -4.394 -17.993 -8.993 1.00 61.81 200 ASP A C 1
ATOM 1562 O O . ASP A 1 200 ? -4.751 -17.793 -7.835 1.00 61.81 200 ASP A O 1
ATOM 1566 N N . ILE A 1 201 ? -4.319 -16.990 -9.886 1.00 66.19 201 ILE A N 1
ATOM 1567 C CA . ILE A 1 201 ? -4.710 -15.595 -9.569 1.00 66.19 201 ILE A CA 1
ATOM 1568 C C . ILE A 1 201 ? -6.175 -15.545 -9.164 1.00 66.19 201 ILE A C 1
ATOM 1570 O O . ILE A 1 201 ? -6.515 -14.998 -8.116 1.00 66.19 201 ILE A O 1
ATOM 1574 N N . ASP A 1 202 ? -7.030 -16.124 -9.998 1.00 64.81 202 ASP A N 1
ATOM 1575 C CA . ASP A 1 202 ? -8.465 -16.192 -9.777 1.00 64.81 202 ASP A CA 1
ATOM 1576 C C . ASP A 1 202 ? -8.774 -16.909 -8.455 1.00 64.81 202 ASP A C 1
ATOM 1578 O O . ASP A 1 202 ? -9.543 -16.403 -7.642 1.00 64.81 202 ASP A O 1
ATOM 1582 N N . SER A 1 203 ? -8.077 -18.007 -8.155 1.00 66.69 203 SER A N 1
ATOM 1583 C CA . SER A 1 203 ? -8.195 -18.716 -6.876 1.00 66.69 203 SER A CA 1
ATOM 1584 C C . SER A 1 203 ? -7.708 -17.889 -5.682 1.00 66.69 203 SER A C 1
ATOM 1586 O O . SER A 1 203 ? -8.292 -17.986 -4.600 1.00 66.69 203 SER A O 1
ATOM 1588 N N . ILE A 1 204 ? -6.660 -17.068 -5.830 1.00 67.56 204 ILE A N 1
ATOM 1589 C CA . ILE A 1 204 ? -6.187 -16.163 -4.766 1.00 67.56 204 ILE A CA 1
ATOM 1590 C C . ILE A 1 204 ? -7.230 -15.077 -4.511 1.00 67.56 204 ILE A C 1
ATOM 1592 O O . ILE A 1 204 ? -7.588 -14.831 -3.358 1.00 67.56 204 ILE A O 1
ATOM 1596 N N . LEU A 1 205 ? -7.733 -14.447 -5.575 1.00 66.50 205 LEU A N 1
ATOM 1597 C CA . LEU A 1 205 ? -8.723 -13.373 -5.492 1.00 66.50 205 LEU A CA 1
ATOM 1598 C C . LEU A 1 205 ? -10.061 -13.877 -4.941 1.00 66.50 205 LEU A C 1
ATOM 1600 O O . LEU A 1 205 ? -10.662 -13.208 -4.103 1.00 66.50 205 LEU A O 1
ATOM 1604 N N . LYS A 1 206 ? -10.481 -15.090 -5.319 1.00 65.44 206 LYS A N 1
ATOM 1605 C CA . LYS A 1 206 ? -11.661 -15.774 -4.762 1.00 65.44 206 LYS A CA 1
ATOM 1606 C C . LYS A 1 206 ? -11.446 -16.305 -3.341 1.00 65.44 206 LYS A C 1
ATOM 1608 O O . LYS A 1 206 ? -12.391 -16.765 -2.708 1.00 65.44 206 LYS A O 1
ATOM 1613 N N . GLY A 1 207 ? -10.219 -16.239 -2.819 1.00 64.75 207 GLY A N 1
ATOM 1614 C CA . GLY A 1 207 ? -9.882 -16.687 -1.468 1.00 64.75 207 GLY A CA 1
ATOM 1615 C C . GLY A 1 207 ? -9.820 -18.208 -1.299 1.00 64.75 207 GLY A C 1
ATOM 1616 O O . GLY A 1 207 ? -9.837 -18.691 -0.169 1.00 64.75 207 GLY A O 1
ATOM 1617 N N . TYR A 1 208 ? -9.733 -18.965 -2.394 1.00 69.19 208 TYR A N 1
ATOM 1618 C CA . TYR A 1 208 ? -9.594 -20.424 -2.382 1.00 69.19 208 TYR A CA 1
ATOM 1619 C C . TYR A 1 208 ? -8.174 -20.881 -2.031 1.00 69.19 208 TYR A C 1
ATOM 1621 O O . TYR A 1 208 ? -7.979 -22.007 -1.568 1.00 69.19 208 TYR A O 1
ATOM 1629 N N . ILE A 1 209 ? -7.179 -20.005 -2.201 1.00 65.94 209 ILE A N 1
ATOM 1630 C CA . ILE A 1 209 ? -5.794 -20.281 -1.815 1.00 65.94 209 ILE A CA 1
ATOM 1631 C C . ILE A 1 209 ? -5.583 -20.005 -0.320 1.00 65.94 209 ILE A C 1
ATOM 1633 O O . ILE A 1 209 ? -5.791 -18.894 0.169 1.00 65.94 209 ILE A O 1
ATOM 1637 N N . LYS A 1 210 ? -5.132 -21.035 0.405 1.00 66.12 210 LYS A N 1
ATOM 1638 C CA . LYS A 1 210 ? -4.810 -20.965 1.838 1.00 66.12 210 LYS A CA 1
ATOM 1639 C C . LYS A 1 210 ? -3.411 -20.395 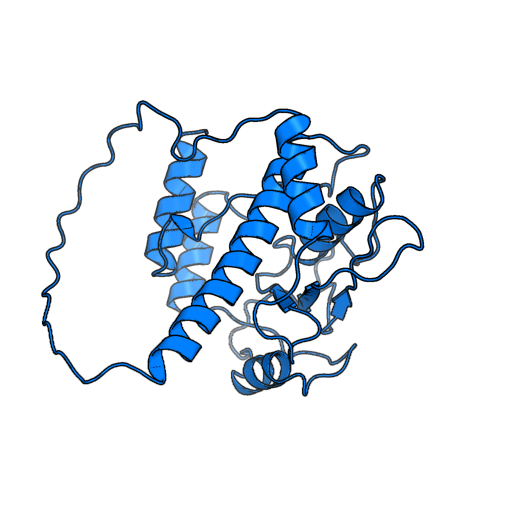2.083 1.00 66.12 210 LYS A C 1
ATOM 1641 O O . LYS A 1 210 ? -2.527 -20.477 1.230 1.00 66.12 210 LYS A O 1
ATOM 1646 N N . GLU A 1 211 ? -3.198 -19.863 3.285 1.00 70.12 211 GLU A N 1
ATOM 1647 C CA . GLU A 1 211 ? -1.881 -19.409 3.737 1.00 70.12 211 GLU A CA 1
ATOM 1648 C C . GLU A 1 211 ? -0.820 -20.508 3.564 1.00 70.12 211 GLU A C 1
ATOM 1650 O O . GLU A 1 211 ? -1.044 -21.678 3.875 1.00 70.12 211 GLU A O 1
ATOM 1655 N N . GLY A 1 212 ? 0.350 -20.131 3.043 1.00 61.78 212 GLY A N 1
ATOM 1656 C CA . GLY A 1 212 ? 1.457 -21.060 2.843 1.00 61.78 212 GLY A CA 1
ATOM 1657 C C . GLY A 1 212 ? 1.364 -21.902 1.569 1.00 61.78 212 GLY A C 1
ATOM 1658 O O . GLY A 1 212 ? 2.261 -22.720 1.343 1.00 61.78 212 GLY A O 1
ATOM 1659 N N . TYR A 1 213 ? 0.342 -21.696 0.730 1.00 63.75 213 TYR A N 1
ATOM 1660 C CA . TYR A 1 213 ? 0.244 -22.360 -0.567 1.00 63.75 213 TYR A CA 1
ATOM 1661 C C . TYR A 1 213 ? 1.439 -21.987 -1.457 1.00 63.75 213 TYR A C 1
ATOM 1663 O O . TYR A 1 213 ? 1.745 -20.795 -1.598 1.00 63.75 213 TYR A O 1
ATOM 1671 N N . PRO A 1 214 ? 2.125 -22.970 -2.060 1.00 58.41 214 PRO A N 1
ATOM 1672 C CA . PRO A 1 214 ? 3.175 -22.713 -3.029 1.00 58.41 214 PRO A CA 1
ATOM 1673 C C . PRO A 1 214 ? 2.536 -22.233 -4.334 1.00 58.41 214 PRO A C 1
ATOM 1675 O O . PRO A 1 214 ? 2.174 -23.030 -5.194 1.00 58.41 214 PRO A O 1
ATOM 1678 N N . VAL A 1 215 ? 2.354 -20.918 -4.462 1.00 52.19 215 VAL A N 1
ATOM 1679 C CA . VAL A 1 215 ? 1.873 -20.317 -5.712 1.00 52.19 215 VAL A CA 1
ATOM 1680 C C . VAL A 1 215 ? 2.923 -20.598 -6.772 1.00 52.19 215 VAL A C 1
ATOM 1682 O O . VAL A 1 215 ? 4.105 -20.304 -6.562 1.00 52.19 215 VAL A O 1
ATOM 1685 N N . ARG A 1 216 ? 2.513 -21.191 -7.895 1.00 48.00 216 ARG A N 1
ATOM 1686 C CA . ARG A 1 216 ? 3.423 -21.399 -9.021 1.00 48.00 216 ARG A CA 1
ATOM 1687 C C . ARG A 1 216 ? 3.906 -20.035 -9.505 1.00 48.00 216 ARG A C 1
ATOM 1689 O O . ARG A 1 216 ? 3.158 -19.059 -9.474 1.00 48.00 216 ARG A O 1
ATOM 1696 N N . ALA A 1 217 ? 5.188 -19.960 -9.858 1.00 43.41 217 ALA A N 1
ATOM 1697 C CA . ALA A 1 217 ? 5.840 -18.702 -10.193 1.00 43.41 217 ALA A CA 1
ATOM 1698 C C . ALA A 1 217 ? 5.020 -17.907 -11.206 1.00 43.41 217 ALA A C 1
ATOM 1700 O O . ALA A 1 217 ? 4.428 -18.447 -12.134 1.00 43.41 217 ALA A O 1
ATOM 1701 N N . VAL A 1 218 ? 4.964 -16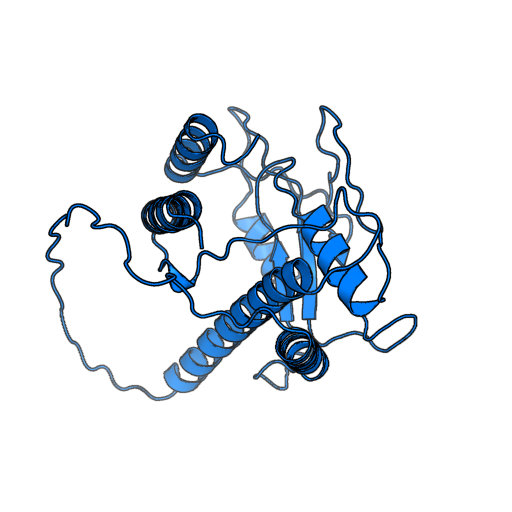.607 -10.978 1.00 45.22 218 VAL A N 1
ATOM 1702 C CA . VAL A 1 218 ? 4.286 -15.669 -11.855 1.00 45.22 218 VAL A CA 1
ATOM 1703 C C . VAL A 1 218 ? 5.254 -15.289 -12.969 1.00 45.22 218 VAL A C 1
ATOM 1705 O O . VAL A 1 218 ? 6.448 -15.156 -12.710 1.00 45.22 218 VAL A O 1
ATOM 1708 N N . TYR A 1 219 ? 4.772 -15.066 -14.188 1.00 54.84 219 TYR A N 1
ATOM 1709 C CA . TYR A 1 219 ? 5.630 -14.639 -15.292 1.00 54.84 219 TYR A CA 1
ATOM 1710 C C . TYR A 1 219 ? 4.956 -13.496 -16.036 1.00 54.84 219 TYR A C 1
ATOM 1712 O O . TYR A 1 219 ? 3.745 -13.488 -16.237 1.00 54.84 219 TYR A O 1
ATOM 1720 N N . LEU A 1 220 ? 5.762 -12.509 -16.413 1.00 40.44 220 LEU A N 1
ATOM 1721 C CA . LEU A 1 220 ? 5.325 -11.341 -17.164 1.00 40.44 220 LEU A CA 1
ATOM 1722 C C . LEU A 1 220 ? 4.824 -11.763 -18.558 1.00 40.44 220 LEU A C 1
ATOM 1724 O O . LEU A 1 220 ? 5.471 -12.571 -19.230 1.00 40.44 220 LEU A O 1
ATOM 1728 N N . THR A 1 221 ? 3.719 -11.185 -19.030 1.00 43.06 221 THR A N 1
ATOM 1729 C CA . THR A 1 221 ? 3.308 -11.272 -20.445 1.00 43.06 221 THR A CA 1
ATOM 1730 C C . THR A 1 221 ? 4.419 -10.735 -21.364 1.00 43.06 221 THR A C 1
ATOM 1732 O O . THR A 1 221 ? 5.282 -9.991 -20.908 1.00 43.06 221 THR A O 1
ATOM 1735 N N . LYS A 1 222 ? 4.440 -11.068 -22.668 1.00 46.91 222 LYS A N 1
ATOM 1736 C CA . LYS A 1 222 ? 5.427 -10.484 -23.613 1.00 46.91 222 LYS A CA 1
ATOM 1737 C C . LYS A 1 222 ? 5.531 -8.945 -23.498 1.00 46.91 222 LYS A C 1
ATOM 1739 O O . LYS A 1 222 ? 6.654 -8.461 -23.368 1.00 46.91 222 LYS A O 1
ATOM 1744 N N . PRO A 1 223 ? 4.414 -8.190 -23.441 1.00 43.09 223 PRO A N 1
ATOM 1745 C CA . PRO A 1 223 ? 4.446 -6.752 -23.167 1.00 43.09 223 PRO A CA 1
ATOM 1746 C C . PRO A 1 223 ? 5.108 -6.414 -21.831 1.00 43.09 223 PRO A C 1
ATOM 1748 O O . PRO A 1 223 ? 5.997 -5.577 -21.769 1.00 43.09 223 PRO A O 1
ATOM 1751 N N . GLN A 1 224 ? 4.748 -7.121 -20.761 1.00 44.75 224 GLN A N 1
ATOM 1752 C CA . GLN A 1 224 ? 5.314 -6.905 -19.433 1.00 44.75 224 GLN A CA 1
ATOM 1753 C C . GLN A 1 224 ? 6.811 -7.293 -19.339 1.00 44.75 224 GLN A C 1
ATOM 1755 O O . GLN A 1 224 ? 7.556 -6.686 -18.572 1.00 44.75 224 GLN A O 1
ATOM 1760 N N . LYS A 1 225 ? 7.287 -8.275 -20.125 1.00 47.31 225 LYS A N 1
ATOM 1761 C CA . LYS A 1 225 ? 8.717 -8.614 -20.277 1.00 47.31 225 LYS A CA 1
ATOM 1762 C C . LYS A 1 225 ? 9.463 -7.482 -20.982 1.00 47.31 225 LYS A C 1
ATOM 1764 O O . LYS A 1 225 ? 10.550 -7.127 -20.535 1.00 47.31 225 LYS A O 1
ATOM 1769 N N . GLN A 1 226 ? 8.861 -6.891 -22.016 1.00 47.09 226 GLN A N 1
ATOM 1770 C CA . GLN A 1 226 ? 9.401 -5.709 -22.688 1.00 47.09 226 GLN A CA 1
ATOM 1771 C C . GLN A 1 226 ? 9.457 -4.510 -21.734 1.00 47.09 226 GLN A C 1
ATOM 1773 O O . GLN A 1 226 ? 10.501 -3.881 -21.634 1.00 47.09 226 GLN A O 1
ATOM 1778 N N . LEU A 1 227 ? 8.400 -4.260 -20.950 1.00 49.97 227 LEU A N 1
ATOM 1779 C CA . LEU A 1 227 ? 8.397 -3.268 -19.861 1.00 49.97 227 LEU A CA 1
ATOM 1780 C C . LEU A 1 227 ? 9.604 -3.403 -18.962 1.00 49.97 227 LEU A C 1
ATOM 1782 O O . LEU A 1 227 ? 10.273 -2.435 -18.636 1.00 49.97 227 LEU A O 1
ATOM 1786 N N . LEU A 1 228 ? 9.807 -4.625 -18.483 1.00 48.72 228 LEU A N 1
ATOM 1787 C CA . LEU A 1 228 ? 10.805 -4.895 -17.482 1.00 48.72 228 LEU A CA 1
ATOM 1788 C C . LEU A 1 228 ? 12.203 -4.735 -18.069 1.00 48.72 228 LEU A C 1
ATOM 1790 O O . LEU A 1 228 ? 13.100 -4.227 -17.404 1.00 48.72 228 LEU A O 1
ATOM 1794 N N . TYR A 1 229 ? 12.370 -5.153 -19.320 1.00 50.88 229 TYR A N 1
ATOM 1795 C CA . TYR A 1 229 ? 13.576 -4.902 -20.084 1.00 50.88 229 TYR A CA 1
ATOM 1796 C C . TYR A 1 229 ? 13.839 -3.396 -20.229 1.00 50.88 229 TYR A C 1
ATOM 1798 O O . TYR A 1 229 ? 14.943 -2.953 -19.919 1.00 50.88 229 TYR A O 1
ATOM 1806 N N . GLU A 1 230 ? 12.830 -2.597 -20.589 1.00 47.50 230 GLU A N 1
ATOM 1807 C CA . GLU A 1 230 ? 12.961 -1.137 -20.654 1.00 47.50 230 GLU A CA 1
ATOM 1808 C C . GLU A 1 230 ? 13.266 -0.535 -19.275 1.00 47.50 230 GLU A C 1
ATOM 1810 O O . GLU A 1 230 ? 14.182 0.269 -19.139 1.00 47.50 230 GLU A O 1
ATOM 1815 N N . PHE A 1 231 ? 12.589 -0.971 -18.214 1.00 48.75 231 PHE A N 1
ATOM 1816 C CA . PHE A 1 231 ? 12.847 -0.498 -16.855 1.00 48.75 231 PHE A CA 1
ATOM 1817 C C . PHE A 1 231 ? 14.255 -0.856 -16.353 1.00 48.75 231 PHE A C 1
ATOM 1819 O O . PHE A 1 231 ? 14.877 -0.034 -15.679 1.00 48.75 231 PHE A O 1
ATOM 1826 N N . ARG A 1 232 ? 14.791 -2.034 -16.707 1.00 49.78 232 ARG A N 1
ATOM 1827 C CA . ARG A 1 232 ? 16.183 -2.425 -16.416 1.00 49.78 232 ARG A CA 1
ATOM 1828 C C . ARG A 1 232 ? 17.188 -1.614 -17.221 1.00 49.78 232 ARG A C 1
ATOM 1830 O O . ARG A 1 232 ? 18.154 -1.118 -16.655 1.00 49.78 232 ARG A O 1
ATOM 1837 N N . LYS A 1 233 ? 16.939 -1.409 -18.517 1.00 50.06 233 LYS A N 1
ATOM 1838 C CA . LYS A 1 233 ? 17.753 -0.538 -19.386 1.00 50.06 233 LYS A CA 1
ATOM 1839 C C . LYS A 1 233 ? 17.816 0.900 -18.859 1.00 50.06 233 LYS A C 1
ATOM 1841 O O . LYS A 1 233 ? 18.765 1.627 -19.135 1.00 50.06 233 LYS A O 1
ATOM 1846 N N . LEU A 1 234 ? 16.805 1.292 -18.090 1.00 43.25 234 LEU A N 1
ATOM 1847 C CA . LEU A 1 234 ? 16.670 2.598 -17.464 1.00 43.25 234 LEU A CA 1
ATOM 1848 C C . LEU A 1 234 ? 17.107 2.640 -15.989 1.00 43.25 234 LEU A C 1
ATOM 1850 O O . LEU A 1 234 ? 16.909 3.677 -15.373 1.00 43.25 234 LEU A O 1
ATOM 1854 N N . ASN A 1 235 ? 17.695 1.581 -15.413 1.00 39.19 235 ASN A N 1
ATOM 1855 C CA . ASN A 1 235 ? 18.114 1.513 -13.997 1.00 39.19 235 ASN A CA 1
ATOM 1856 C C . ASN A 1 235 ? 16.992 1.803 -12.975 1.00 39.19 235 ASN A C 1
ATOM 1858 O O . ASN A 1 235 ? 17.222 2.417 -11.933 1.00 39.19 235 ASN A O 1
ATOM 1862 N N . LEU A 1 236 ? 15.755 1.397 -13.261 1.00 34.38 236 LEU A N 1
ATOM 1863 C CA . LEU A 1 236 ? 14.610 1.614 -12.357 1.00 34.38 236 LEU A CA 1
ATOM 1864 C C . LEU A 1 236 ? 14.356 0.477 -11.387 1.00 34.38 236 LEU A C 1
ATOM 1866 O O . LEU A 1 236 ? 13.668 0.646 -10.384 1.00 34.38 236 LEU A O 1
ATOM 1870 N N . ILE A 1 237 ? 14.878 -0.685 -11.728 1.00 35.81 237 ILE A N 1
ATOM 1871 C CA . ILE A 1 237 ? 14.776 -1.928 -10.991 1.00 35.81 237 ILE A CA 1
ATOM 1872 C C . ILE A 1 237 ? 16.088 -2.666 -11.238 1.00 35.81 237 ILE A C 1
ATOM 1874 O O . ILE A 1 237 ? 16.559 -2.706 -12.376 1.00 35.81 237 ILE A O 1
ATOM 1878 N N . ASN A 1 238 ? 16.677 -3.194 -10.165 1.00 34.84 238 ASN A N 1
ATOM 1879 C CA . ASN A 1 238 ? 17.898 -4.000 -10.231 1.00 34.84 238 ASN A CA 1
ATOM 1880 C C . ASN A 1 238 ? 17.633 -5.370 -10.877 1.00 34.84 238 ASN A C 1
ATOM 1882 O O . ASN A 1 238 ? 16.533 -5.941 -10.671 1.00 34.84 238 ASN A O 1
#

Sequence (238 aa):
MNVYVSLQIHRASECLGISPSNVIPVKNYYNEIDLNDTCDILLLNAMKQMLNFADNYFDNCQKVGIWKMGGGSSTPVTEEKKTELLGNPWRNVAWDHSTQTDLKQYLLDYKPTIDSVPQARILLIGQLKAGKSSFFNSINSIFRSNITSQAKVGEMTTSLTLKYRTYQVKAGRGGPPLAFLLCDTMGLEAREDGGMNIEDIDSILKGYIKEGYPVRAVYLTKPQKQLLYEFRKLNLIN

Foldseek 3Di:
DDPLVVVLLVLVCVLVVHDSVLRQDADFCPPPFADDQQRLLSLLVNVVVVLVVVQVVVVVVVCVVDDDDDDDDDDDDDDDDDDDRPPDPPDDDDRDPVSSVVSVVCQQPDARPDPVQQAAEAEDAAAVVPCLQRSLQRVLCSQQNGRDNPRDDDDDPDFPDQWWAKAFRANYDPHHTTRYIYIYDTGADDDPPFAQDVVLVVCVVVVVDDGGHRRTHHHADPSRVVSVVVCVVVVNGD

pLDDT: mean 71.05, std 20.19, range [29.67, 97.56]

Secondary structure (DSSP, 8-state):
--HHHHHHHHHHHHHHTS-GGG------STT-SS--HHHHHHHHHHHHHHHHHHHHHHHHHHHHTT--------------------SS-SS----SHHHHHHHHHHHHH---SSTT---EEEEE--BTTSSHHHHHHHHHHHHHTS----S-----SS-S--S-EEEEEESSTT-PEEEEEEEE-PPBP--SS----HHHHHHHHTT-SPTT--PPPP---HHHHHHHHHHHHTTS--